Protein AF-A0A290Z0Z8-F1 (afdb_monomer_lite)

Organism: NCBI:txid42197

Secondary structure (DSSP, 8-state):
-----HHHHHHTT-TT-HHHHHHTTS-HHHHHHHHHHHTS---HHHHHHHHHHTT----TT--HHHHHHHHHHHHHHHHHHHHHHTT--GGG--TTT-HHHHHHHHHHTGGG-EE-TTT--EE-----TTPPPPS-SSHHHHHHHHHHHHHS--TTTT-GGGT--GGGTTTTTTS-HHHHHHHHHHHHTTSEEEEEEEEPP--TTS--TT-GGGTS-TT-HHHHHHHHHHHHHHHTT---EEES---GGG--SEEEEETTTTGGGHHHHHHHH---EEEEESS--SSSPEEEEEEEE--

Sequence (299 aa):
MMLSDPTARAALRNDDDVLGLALAQLNANDAAFLILHHCFKVPVAALTKTWVANGVPLIPDYDYLGHVHGMLDHARFSVASYLEEQGITWEDLDWQSSAAVRAIGDRYGVDRLLPCADCGQDKIPIIAPGGRPREYCSNACRQSAYRKRLSTPHSDLNAPERGMLPCFAGMERQIPFRMRMALVALVSSGTVGAERLLLPPVDSSQPHEGGFEKRWSRASPMTWAARAAAAYWFRRGVWDFSVHQSHPSEFKPHHISLTCRYLDQSPGFFERYGGIEWLEIPRPRAAGPVTALRITTRN

Radius of gyration: 30.42 Å; chains: 1; bounding box: 66×50×82 Å

pLDDT: mean 84.95, std 12.48, range [32.84, 98.0]

Structure (mmCIF, N/CA/C/O backbone):
data_AF-A0A290Z0Z8-F1
#
_entry.id   AF-A0A290Z0Z8-F1
#
loop_
_atom_site.group_PDB
_atom_site.id
_atom_site.type_symbol
_atom_site.label_atom_id
_atom_site.label_alt_id
_atom_site.label_comp_id
_atom_site.label_asym_id
_atom_site.label_entity_id
_atom_site.label_seq_id
_atom_site.pdbx_PDB_ins_code
_atom_site.Cartn_x
_atom_site.Cartn_y
_atom_site.Cartn_z
_atom_site.occupancy
_atom_site.B_iso_or_equiv
_atom_site.auth_seq_id
_atom_site.auth_comp_id
_atom_site.auth_asym_id
_atom_site.auth_atom_id
_atom_site.pdbx_PDB_model_num
ATOM 1 N N . MET A 1 1 ? -25.953 27.083 23.873 1.00 33.44 1 MET A N 1
ATOM 2 C CA . MET A 1 1 ? -27.237 26.351 23.894 1.00 33.44 1 MET A CA 1
ATOM 3 C C . MET A 1 1 ? -26.913 24.885 23.620 1.00 33.44 1 MET A C 1
ATOM 5 O O . MET A 1 1 ? -26.663 24.541 22.473 1.00 33.44 1 MET A O 1
ATOM 9 N N . MET A 1 2 ? -26.732 24.065 24.662 1.00 32.84 2 MET A N 1
ATOM 10 C CA . MET A 1 2 ? -26.401 22.643 24.488 1.00 32.84 2 MET A CA 1
ATOM 11 C C . MET A 1 2 ? -27.633 21.919 23.940 1.00 32.84 2 MET A C 1
ATOM 13 O O . MET A 1 2 ? -28.698 21.963 24.552 1.00 32.84 2 MET A O 1
ATOM 17 N N . LEU A 1 3 ? -27.497 21.299 22.768 1.00 37.28 3 LEU A N 1
ATOM 18 C CA . LEU A 1 3 ? -28.500 20.385 22.232 1.00 37.28 3 LEU A CA 1
ATOM 19 C C . LEU A 1 3 ? -28.631 19.220 23.219 1.00 37.28 3 LEU A C 1
ATOM 21 O O . LEU A 1 3 ? -27.685 18.460 23.402 1.00 37.28 3 LEU A O 1
ATOM 25 N N . SER A 1 4 ? -29.780 19.121 23.889 1.00 45.84 4 SER A N 1
ATOM 26 C CA . SER A 1 4 ? -30.094 18.018 24.798 1.00 45.84 4 SER A CA 1
ATOM 27 C C . SER A 1 4 ? -30.024 16.694 24.032 1.00 45.84 4 SER A C 1
ATOM 29 O O . SER A 1 4 ? -30.772 16.519 23.065 1.00 45.84 4 SER A O 1
ATOM 31 N N . ASP A 1 5 ? -29.126 15.798 24.443 1.00 54.06 5 ASP A N 1
ATOM 32 C CA . ASP A 1 5 ? -28.859 14.533 23.757 1.00 54.06 5 ASP A CA 1
ATOM 33 C C . ASP A 1 5 ? -30.122 13.636 23.748 1.00 54.06 5 ASP A C 1
ATOM 35 O O . ASP A 1 5 ? -30.726 13.410 24.803 1.00 54.06 5 ASP A O 1
ATOM 39 N N . PRO A 1 6 ? -30.557 13.118 22.584 1.00 56.50 6 PRO A N 1
ATOM 40 C CA . PRO A 1 6 ? -31.688 12.192 22.489 1.00 56.50 6 PRO A CA 1
ATOM 41 C C . PRO A 1 6 ? -31.510 10.902 23.311 1.00 56.50 6 PRO A C 1
ATOM 43 O O . PRO A 1 6 ? -32.509 10.317 23.722 1.00 56.50 6 PRO A O 1
ATOM 46 N N . THR A 1 7 ? -30.274 10.498 23.613 1.00 54.25 7 THR A N 1
ATOM 47 C CA . THR A 1 7 ? -29.937 9.340 24.460 1.00 54.25 7 THR A CA 1
ATOM 48 C C . THR A 1 7 ? -30.390 9.560 25.906 1.00 54.25 7 THR A C 1
ATOM 50 O O . THR A 1 7 ? -31.051 8.696 26.478 1.00 54.25 7 THR A O 1
ATOM 53 N N . ALA A 1 8 ? -30.148 10.754 26.464 1.00 51.41 8 ALA A N 1
ATOM 54 C CA . ALA A 1 8 ? -30.615 11.119 27.806 1.00 51.41 8 ALA A CA 1
ATOM 55 C C . ALA A 1 8 ? -32.153 11.162 27.886 1.00 51.41 8 ALA A C 1
ATOM 57 O O . ALA A 1 8 ? -32.745 10.806 28.900 1.00 51.41 8 ALA A O 1
ATOM 58 N N . ARG A 1 9 ? -32.832 11.535 26.790 1.00 53.31 9 ARG A N 1
ATOM 59 C CA . ARG A 1 9 ? -34.305 11.502 26.713 1.00 53.31 9 ARG A CA 1
ATOM 60 C C . ARG A 1 9 ? -34.887 10.097 26.563 1.00 53.31 9 ARG A C 1
ATOM 62 O O . ARG A 1 9 ? -36.026 9.895 26.970 1.00 53.31 9 ARG A O 1
ATOM 69 N N . ALA A 1 10 ? -34.164 9.160 25.949 1.00 55.25 10 ALA A N 1
ATOM 70 C CA . ALA A 1 10 ? -34.622 7.780 25.793 1.00 55.25 10 ALA A CA 1
ATOM 71 C C . ALA A 1 10 ? -34.616 7.027 27.133 1.00 55.25 10 ALA A C 1
ATOM 73 O O . ALA A 1 10 ? -35.570 6.310 27.417 1.00 55.25 10 ALA A O 1
ATOM 74 N N . ALA A 1 11 ? -33.599 7.260 27.970 1.00 56.97 11 ALA A N 1
ATOM 75 C CA . ALA A 1 11 ? -33.506 6.704 29.321 1.00 56.97 11 ALA A CA 1
ATOM 76 C C . ALA A 1 11 ? -34.673 7.132 30.225 1.00 56.97 11 ALA A C 1
ATOM 78 O O . ALA A 1 11 ? -35.287 6.304 30.881 1.00 56.97 11 ALA A O 1
ATOM 79 N N . LEU A 1 12 ? -35.051 8.415 30.183 1.00 50.78 12 LEU A N 1
ATOM 80 C CA . LEU A 1 12 ? -36.155 8.970 30.981 1.00 50.78 12 LEU A CA 1
ATOM 81 C C . LEU A 1 12 ? -37.553 8.437 30.607 1.00 50.78 12 LEU A C 1
ATOM 83 O O . LEU A 1 12 ? -38.535 8.847 31.216 1.00 50.78 12 LEU A O 1
ATOM 87 N N . ARG A 1 13 ? -37.682 7.601 29.569 1.00 53.22 13 ARG A N 1
ATOM 88 C CA . ARG A 1 13 ? -38.970 7.048 29.109 1.00 53.22 13 ARG A CA 1
ATOM 89 C C . ARG A 1 13 ? -39.206 5.600 29.528 1.00 53.22 13 ARG A C 1
ATOM 91 O O . ARG A 1 13 ? -40.276 5.080 29.227 1.00 53.22 13 ARG A O 1
ATOM 98 N N . ASN A 1 14 ? -38.222 4.952 30.144 1.00 57.12 14 ASN A N 1
ATOM 99 C CA . ASN A 1 14 ? -38.297 3.552 30.535 1.00 57.12 14 ASN A CA 1
ATOM 100 C C . ASN A 1 14 ? -38.003 3.485 32.036 1.00 57.12 14 ASN A C 1
ATOM 102 O O . ASN A 1 14 ? -36.840 3.547 32.426 1.00 57.12 14 ASN A O 1
ATOM 106 N N . ASP A 1 15 ? -39.052 3.413 32.859 1.00 60.75 15 ASP A N 1
ATOM 107 C CA . ASP A 1 15 ? -38.954 3.550 34.324 1.00 60.75 15 ASP A CA 1
ATOM 108 C C . ASP A 1 15 ? -38.052 2.481 34.987 1.00 60.75 15 ASP A C 1
ATOM 110 O O . ASP A 1 15 ? -37.625 2.667 36.122 1.00 60.75 15 ASP A O 1
ATOM 114 N N . ASP A 1 16 ? -37.675 1.425 34.252 1.00 80.69 16 ASP A N 1
ATOM 115 C CA . ASP A 1 16 ? -36.808 0.334 34.717 1.00 80.69 16 ASP A CA 1
ATOM 116 C C . ASP A 1 16 ? -35.341 0.401 34.208 1.00 80.69 16 ASP A C 1
ATOM 118 O O . ASP A 1 16 ? -34.511 -0.408 34.625 1.00 80.69 16 ASP A O 1
ATOM 122 N N . ASP A 1 17 ? -34.964 1.328 33.309 1.00 86.81 17 ASP A N 1
ATOM 123 C CA . ASP A 1 17 ? -33.586 1.411 32.765 1.00 86.81 17 ASP A CA 1
ATOM 124 C C . ASP A 1 17 ? -32.662 2.220 33.692 1.00 86.81 17 ASP A C 1
ATOM 126 O O . ASP A 1 17 ? -32.214 3.320 33.357 1.00 86.81 17 ASP A O 1
ATOM 130 N N . VAL A 1 18 ? -32.367 1.669 34.875 1.00 89.19 18 VAL A N 1
ATOM 131 C CA . VAL A 1 18 ? -31.540 2.331 35.904 1.00 89.19 18 VAL A CA 1
ATOM 132 C C . VAL A 1 18 ? -30.166 2.735 35.362 1.00 89.19 18 VAL A C 1
ATOM 134 O O . VAL A 1 18 ? -29.664 3.818 35.667 1.00 89.19 18 VAL A O 1
ATOM 137 N N . LEU A 1 19 ? -29.573 1.913 34.492 1.00 88.31 19 LEU A N 1
ATOM 138 C CA . LEU A 1 19 ? -28.322 2.259 33.825 1.00 88.31 19 LEU A CA 1
ATOM 139 C C . LEU A 1 19 ? -28.498 3.443 32.868 1.00 88.31 19 LEU A C 1
ATOM 141 O O . LEU A 1 19 ? -27.669 4.350 32.856 1.00 88.31 19 LEU A O 1
ATOM 145 N N . GLY A 1 20 ? -29.574 3.469 32.084 1.00 90.12 20 GLY A N 1
ATOM 146 C CA . GLY A 1 20 ? -29.917 4.616 31.253 1.00 90.12 20 GLY A CA 1
ATOM 147 C C . GLY A 1 20 ? -30.041 5.902 32.073 1.00 90.12 20 GLY A C 1
ATOM 148 O O . GLY A 1 20 ? -29.506 6.937 31.668 1.00 90.12 20 GLY A O 1
ATOM 149 N N . LEU A 1 21 ? -30.698 5.840 33.235 1.00 90.62 21 LEU A N 1
ATOM 150 C CA . LEU A 1 21 ? -30.838 6.978 34.150 1.00 90.62 21 LEU A CA 1
ATOM 151 C C . LEU A 1 21 ? -29.489 7.429 34.729 1.00 90.62 21 LEU A C 1
ATOM 153 O O . LEU A 1 21 ? -29.232 8.634 34.800 1.00 90.62 21 LEU A O 1
ATOM 157 N N . ALA A 1 22 ? -28.605 6.485 35.064 1.00 91.12 22 ALA A N 1
ATOM 158 C CA . ALA A 1 22 ? -27.245 6.773 35.512 1.00 91.12 22 ALA A CA 1
ATOM 159 C C . ALA A 1 22 ? -26.420 7.460 34.409 1.00 91.12 22 ALA A C 1
ATOM 161 O O . ALA A 1 22 ? -25.766 8.474 34.643 1.00 91.12 22 ALA A O 1
ATOM 162 N N . LEU A 1 23 ? -26.490 6.952 33.174 1.00 91.88 23 LEU A N 1
ATOM 163 C CA . LEU A 1 23 ? -25.807 7.540 32.018 1.00 91.88 23 LEU A CA 1
ATOM 164 C C . LEU A 1 23 ? -26.332 8.938 31.682 1.00 91.88 23 LEU A C 1
ATOM 166 O O . LEU A 1 23 ? -25.564 9.775 31.212 1.00 91.88 23 LEU A O 1
ATOM 170 N N . ALA A 1 24 ? -27.613 9.214 31.939 1.00 90.81 24 ALA A N 1
ATOM 171 C CA . ALA A 1 24 ? -28.202 10.534 31.738 1.00 90.81 24 ALA A CA 1
ATOM 172 C C . ALA A 1 24 ? -27.640 11.608 32.693 1.00 90.81 24 ALA A C 1
ATOM 174 O O . ALA A 1 24 ? -27.813 12.795 32.414 1.00 90.81 24 ALA A O 1
ATOM 175 N N . GLN A 1 25 ? -26.944 11.216 33.772 1.00 91.06 25 GLN A N 1
ATOM 176 C CA . GLN A 1 25 ? -26.217 12.142 34.657 1.00 91.06 25 GLN A CA 1
ATOM 177 C C . GLN A 1 25 ? -24.895 12.628 34.052 1.00 91.06 25 GLN A C 1
ATOM 179 O O . GLN A 1 25 ? -24.334 13.632 34.490 1.00 91.06 25 GLN A O 1
ATOM 184 N N . LEU A 1 26 ? -24.375 11.916 33.053 1.00 92.06 26 LEU A N 1
ATOM 185 C CA . LEU A 1 26 ? -23.124 12.251 32.391 1.00 92.06 26 LEU A CA 1
ATOM 186 C C . LEU A 1 26 ? -23.367 13.181 31.204 1.00 92.06 26 LEU A C 1
ATOM 188 O O . LEU A 1 26 ? -24.439 13.209 30.595 1.00 92.06 26 LEU A O 1
ATOM 192 N N . ASN A 1 27 ? -22.323 13.906 30.799 1.00 93.06 27 ASN A N 1
ATOM 193 C CA . ASN A 1 27 ? -22.356 14.533 29.485 1.00 93.06 27 ASN A CA 1
ATOM 194 C C . ASN A 1 27 ? -22.315 13.457 28.377 1.00 93.06 27 ASN A C 1
ATOM 196 O O . ASN A 1 27 ? -21.852 12.333 28.580 1.00 93.06 27 ASN A O 1
ATOM 200 N N . ALA A 1 28 ? -22.775 13.822 27.178 1.00 89.06 28 ALA A N 1
ATOM 201 C CA . ALA A 1 28 ? -22.919 12.894 26.056 1.00 89.06 28 ALA A CA 1
ATOM 202 C C . ALA A 1 28 ? -21.626 12.145 25.679 1.00 89.06 28 ALA A C 1
ATOM 204 O O . ALA A 1 28 ? -21.675 10.965 25.329 1.00 89.06 28 ALA A O 1
ATOM 205 N N . ASN A 1 29 ? -20.472 12.817 25.734 1.00 90.00 29 ASN A N 1
ATOM 206 C CA . ASN A 1 29 ? -19.194 12.204 25.372 1.00 90.00 29 ASN A CA 1
ATOM 207 C C . ASN A 1 29 ? -18.716 11.237 26.457 1.00 90.00 29 ASN A C 1
ATOM 209 O O . ASN A 1 29 ? -18.242 10.152 26.125 1.00 90.00 29 ASN A O 1
ATOM 213 N N . ASP A 1 30 ? -18.879 11.601 27.728 1.00 93.50 30 ASP A N 1
ATOM 214 C CA . ASP A 1 30 ? -18.509 10.766 28.874 1.00 93.50 30 ASP A CA 1
ATOM 215 C C . ASP A 1 30 ? -19.332 9.475 28.891 1.00 93.50 30 ASP A C 1
ATOM 217 O O . ASP A 1 30 ? -18.763 8.386 28.969 1.00 93.50 30 ASP A O 1
ATOM 221 N N . ALA A 1 31 ? -20.656 9.582 28.714 1.00 93.69 31 ALA A N 1
ATOM 222 C CA . ALA A 1 31 ? -21.542 8.424 28.598 1.00 93.69 31 ALA A CA 1
ATOM 223 C C . ALA A 1 31 ? -21.128 7.519 27.430 1.00 93.69 31 ALA A C 1
ATOM 225 O O . ALA A 1 31 ? -20.975 6.307 27.596 1.00 93.69 31 ALA A O 1
ATOM 226 N N . ALA A 1 32 ? -20.889 8.102 26.250 1.00 92.31 32 ALA A N 1
ATOM 227 C CA . ALA A 1 32 ? -20.466 7.342 25.082 1.00 92.31 32 ALA A CA 1
ATOM 228 C C . ALA A 1 32 ? -19.135 6.617 25.321 1.00 92.31 32 ALA A C 1
ATOM 230 O O . ALA A 1 32 ? -19.011 5.436 25.003 1.00 92.31 32 ALA A O 1
ATOM 231 N N . PHE A 1 33 ? -18.134 7.292 25.888 1.00 93.81 33 PHE A N 1
ATOM 232 C CA . PHE A 1 33 ? -16.811 6.704 26.099 1.00 93.81 33 PHE A CA 1
ATOM 233 C C . PHE A 1 33 ? -16.830 5.626 27.172 1.00 93.81 33 PHE A C 1
ATOM 235 O O . PHE A 1 33 ? -16.225 4.574 26.960 1.00 93.81 33 PHE A O 1
ATOM 242 N N . LEU A 1 34 ? -17.570 5.838 28.262 1.00 95.06 34 LEU A N 1
ATOM 243 C CA . LEU A 1 34 ? -17.763 4.838 29.305 1.00 95.06 34 LEU A CA 1
ATOM 244 C C . LEU A 1 34 ? -18.359 3.551 28.720 1.00 95.06 34 LEU A C 1
ATOM 246 O O . LEU A 1 34 ? -17.804 2.468 28.915 1.00 95.06 34 LEU A O 1
ATOM 250 N N . ILE A 1 35 ? -19.435 3.671 27.935 1.00 93.94 35 ILE A N 1
ATOM 251 C CA . ILE A 1 35 ? -20.119 2.526 27.325 1.00 93.94 35 ILE A CA 1
ATOM 252 C C . ILE A 1 35 ? -19.257 1.829 26.271 1.00 93.94 35 ILE A C 1
ATOM 254 O O . ILE A 1 35 ? -19.112 0.604 26.294 1.00 93.94 35 ILE A O 1
ATOM 258 N N . LEU A 1 36 ? -18.622 2.584 25.372 1.00 90.88 36 LEU A N 1
ATOM 259 C CA . LEU A 1 36 ? -17.705 2.007 24.389 1.00 90.88 36 LEU A CA 1
ATOM 260 C C . LEU A 1 36 ? -16.558 1.250 25.069 1.00 90.88 36 LEU A C 1
ATOM 262 O O . LEU A 1 36 ? -16.202 0.157 24.628 1.00 90.88 36 LEU A O 1
ATOM 266 N N . HIS A 1 37 ? -16.007 1.790 26.157 1.00 93.19 37 HIS A N 1
ATOM 267 C CA . HIS A 1 37 ? -14.907 1.157 26.870 1.00 93.19 37 HIS A CA 1
ATOM 268 C C . HIS A 1 37 ? -15.338 -0.100 27.638 1.00 93.19 37 HIS A C 1
ATOM 270 O O . HIS A 1 37 ? -14.755 -1.171 27.454 1.00 93.19 37 HIS A O 1
ATOM 276 N N . HIS A 1 38 ? -16.354 0.008 28.495 1.00 91.25 38 HIS A N 1
ATOM 277 C CA . HIS A 1 38 ? -16.692 -1.054 29.442 1.00 91.25 38 HIS A CA 1
ATOM 278 C C . HIS A 1 38 ? -17.593 -2.137 28.842 1.00 91.25 38 HIS A C 1
ATOM 280 O O . HIS A 1 38 ? -17.365 -3.321 29.123 1.00 91.25 38 HIS A O 1
ATOM 286 N N . CYS A 1 39 ? -18.545 -1.768 27.980 1.00 89.38 39 CYS A N 1
ATOM 287 C CA . CYS A 1 39 ? -19.487 -2.710 27.369 1.00 89.38 39 CYS A CA 1
ATOM 288 C C . CYS A 1 39 ? -18.915 -3.318 26.092 1.00 89.38 39 CYS A C 1
ATOM 290 O O . CYS A 1 39 ? -18.893 -4.536 25.940 1.00 89.38 39 CYS A O 1
ATOM 292 N N . PHE A 1 40 ? -18.392 -2.474 25.200 1.00 87.88 40 PHE A N 1
ATOM 293 C CA . PHE A 1 40 ? -17.937 -2.894 23.869 1.00 87.88 40 PHE A CA 1
ATOM 294 C C . PHE A 1 40 ? -16.425 -3.137 23.779 1.00 87.88 40 PHE A C 1
ATOM 296 O O . PHE A 1 40 ? -15.898 -3.372 22.694 1.00 87.88 40 PHE A O 1
ATOM 303 N N . LYS A 1 41 ? -15.720 -3.082 24.919 1.00 88.06 41 LYS A N 1
ATOM 304 C CA . LYS A 1 41 ? -14.274 -3.347 25.047 1.00 88.06 41 LYS A CA 1
ATOM 305 C C . LYS A 1 41 ? -13.413 -2.515 24.091 1.00 88.06 41 LYS A C 1
ATOM 307 O O . LYS A 1 41 ? -12.312 -2.924 23.720 1.00 88.06 41 LYS A O 1
ATOM 312 N N . VAL A 1 42 ? -13.885 -1.325 23.712 1.00 85.25 42 VAL A N 1
ATOM 313 C CA . VAL A 1 42 ? -13.146 -0.425 22.829 1.00 85.25 42 VAL A CA 1
ATOM 314 C C . VAL A 1 42 ? -11.921 0.109 23.587 1.00 85.25 42 VAL A C 1
ATOM 316 O O . VAL A 1 42 ? -12.065 0.700 24.664 1.00 85.25 42 VAL A O 1
ATOM 319 N N . PRO A 1 43 ? -10.696 -0.063 23.054 1.00 86.75 43 PRO A N 1
ATOM 320 C CA . PRO A 1 43 ? -9.495 0.424 23.722 1.00 86.75 43 PRO A CA 1
ATOM 321 C C . PRO A 1 43 ? -9.486 1.953 23.840 1.00 86.75 43 PRO A C 1
ATOM 323 O O . PRO A 1 43 ? -9.855 2.648 22.891 1.00 86.75 43 PRO A O 1
ATOM 326 N N . VAL A 1 44 ? -8.952 2.485 24.945 1.00 90.12 44 VAL A N 1
ATOM 327 C CA . VAL A 1 44 ? -8.862 3.939 25.204 1.00 90.12 44 VAL A CA 1
ATOM 328 C C . VAL A 1 44 ? -8.209 4.688 24.037 1.00 90.12 44 VAL A C 1
ATOM 330 O O . VAL A 1 44 ? -8.722 5.703 23.581 1.00 90.12 44 VAL A O 1
ATOM 333 N N . ALA A 1 45 ? -7.156 4.126 23.439 1.00 84.25 45 ALA A N 1
ATOM 334 C CA . ALA A 1 45 ? -6.489 4.723 22.280 1.00 84.25 45 ALA A CA 1
ATOM 335 C C . ALA A 1 45 ? -7.400 4.901 21.042 1.00 84.25 45 ALA A C 1
ATOM 337 O O . ALA A 1 45 ? -7.143 5.768 20.202 1.00 84.25 45 ALA A O 1
ATOM 338 N N . ALA A 1 46 ? -8.439 4.075 20.882 1.00 83.75 46 ALA A N 1
ATOM 339 C CA . ALA A 1 46 ? -9.439 4.242 19.828 1.00 83.75 46 ALA A CA 1
ATOM 340 C C . ALA A 1 46 ? -10.465 5.331 20.189 1.00 83.75 46 ALA A C 1
ATOM 342 O O . ALA A 1 46 ? -10.854 6.109 19.314 1.00 83.75 46 ALA A O 1
ATOM 343 N N . LEU A 1 47 ? -10.830 5.448 21.469 1.00 89.19 47 LEU A N 1
ATOM 344 C CA . LEU A 1 47 ? -11.686 6.527 21.976 1.00 89.19 47 LEU A CA 1
ATOM 345 C C . LEU A 1 47 ? -11.016 7.889 21.796 1.00 89.19 47 LEU A C 1
ATOM 347 O O . LEU A 1 47 ? -11.615 8.786 21.210 1.00 89.19 47 LEU A O 1
ATOM 351 N N . THR A 1 48 ? -9.730 8.008 22.142 1.00 88.94 48 THR A N 1
ATOM 352 C CA . THR A 1 48 ? -8.941 9.232 21.931 1.00 88.94 48 THR A CA 1
ATOM 353 C C . THR A 1 48 ? -8.966 9.694 20.474 1.00 88.94 48 THR A C 1
ATOM 355 O O . THR A 1 48 ? -9.107 10.879 20.186 1.00 88.94 48 THR A O 1
ATOM 358 N N . LYS A 1 49 ? -8.882 8.765 19.516 1.00 83.44 49 LYS A N 1
ATOM 359 C CA . LYS A 1 49 ? -8.965 9.110 18.088 1.00 83.44 49 LYS A CA 1
ATOM 360 C C . LYS A 1 49 ? -10.348 9.556 17.665 1.00 83.44 49 LYS A C 1
ATOM 362 O O . LYS A 1 49 ? -10.453 10.437 16.821 1.00 83.44 49 LYS A O 1
ATOM 367 N N . THR A 1 50 ? -11.378 8.917 18.206 1.00 83.94 50 THR A N 1
ATOM 368 C CA . THR A 1 50 ? -12.770 9.290 17.950 1.00 83.94 50 THR A CA 1
ATOM 369 C C . THR A 1 50 ? -13.027 10.699 18.477 1.00 83.94 50 THR A C 1
ATOM 371 O O . THR A 1 50 ? -13.619 11.513 17.779 1.00 83.94 50 THR A O 1
ATOM 374 N N . TRP A 1 51 ? -12.474 11.023 19.649 1.00 85.25 51 TRP A N 1
ATOM 375 C CA . TRP A 1 51 ? -12.513 12.364 20.222 1.00 85.25 51 TRP A CA 1
ATOM 376 C C . TRP A 1 51 ? -11.858 13.408 19.310 1.00 85.25 51 TRP A C 1
ATOM 378 O O . TRP A 1 51 ? -12.504 14.374 18.916 1.00 85.25 51 TRP A O 1
ATOM 388 N N . VAL A 1 52 ? -10.614 13.162 18.885 1.00 84.75 52 VAL A N 1
ATOM 389 C CA . VAL A 1 52 ? -9.879 14.044 17.961 1.00 84.75 52 VAL A CA 1
ATOM 390 C C . VAL A 1 52 ? -10.598 14.185 16.613 1.00 84.75 52 VAL A C 1
ATOM 392 O O . VAL A 1 52 ? -10.650 15.272 16.043 1.00 84.75 52 VAL A O 1
ATOM 395 N N . ALA A 1 53 ? -11.175 13.099 16.091 1.00 80.94 53 ALA A N 1
ATOM 396 C CA . ALA A 1 53 ? -11.889 13.109 14.815 1.00 80.94 53 ALA A CA 1
ATOM 397 C C . ALA A 1 53 ? -13.180 13.942 14.853 1.00 80.94 53 ALA A C 1
ATOM 399 O O . ALA A 1 53 ? -13.586 14.465 13.818 1.00 80.94 53 ALA A O 1
ATOM 400 N N . ASN A 1 54 ? -13.787 14.119 16.029 1.00 81.31 54 ASN A N 1
ATOM 401 C CA . ASN A 1 54 ? -15.002 14.914 16.225 1.00 81.31 54 ASN A CA 1
ATOM 402 C C . ASN A 1 54 ? -14.734 16.428 16.340 1.00 81.31 54 ASN A C 1
ATOM 404 O O . ASN A 1 54 ? -15.536 17.163 16.911 1.00 81.31 54 ASN A O 1
ATOM 408 N N . GLY A 1 55 ? -13.623 16.910 15.771 1.00 76.69 55 GLY A N 1
ATOM 409 C CA . GLY A 1 55 ? -13.362 18.341 15.598 1.00 76.69 55 GLY A CA 1
ATOM 410 C C . GLY A 1 55 ? -12.738 19.037 16.805 1.00 76.69 55 GLY A C 1
ATOM 411 O O . GLY A 1 55 ? -12.731 20.265 16.848 1.00 76.69 55 GLY A O 1
ATOM 412 N N . VAL A 1 56 ? -12.195 18.287 17.768 1.00 80.19 56 VAL A N 1
ATOM 413 C CA . VAL A 1 56 ? -11.406 18.872 18.860 1.00 80.19 56 VAL A CA 1
ATOM 414 C C . VAL A 1 56 ? -10.092 19.408 18.277 1.00 80.19 56 VAL A C 1
ATOM 416 O O . VAL A 1 56 ? -9.352 18.635 17.660 1.00 80.19 56 VAL A O 1
ATOM 419 N N . PRO A 1 57 ? -9.780 20.710 18.434 1.00 85.38 57 PRO A N 1
ATOM 420 C CA . PRO A 1 57 ? -8.515 21.265 17.972 1.00 85.38 57 PRO A CA 1
ATOM 421 C C . PRO A 1 57 ? -7.333 20.513 18.582 1.00 85.38 57 PRO A C 1
ATOM 423 O O . PRO A 1 57 ? -7.273 20.315 19.794 1.00 85.38 57 PRO A O 1
ATOM 426 N N . LEU A 1 58 ? -6.378 20.113 17.741 1.00 86.75 58 LEU A N 1
ATOM 427 C CA . LEU A 1 58 ? -5.151 19.477 18.205 1.00 86.75 58 LEU A CA 1
ATOM 428 C C . LEU A 1 58 ? -4.230 20.522 18.847 1.00 86.75 58 LEU A C 1
ATOM 430 O O . LEU A 1 58 ? -3.505 21.237 18.161 1.00 86.75 58 LEU A O 1
ATOM 434 N N . ILE A 1 59 ? -4.263 20.585 20.171 1.00 90.88 59 ILE A N 1
ATOM 435 C CA . ILE A 1 59 ? -3.284 21.243 21.033 1.00 90.88 59 ILE A CA 1
ATOM 436 C C . ILE A 1 59 ? -1.991 20.403 21.043 1.00 90.88 59 ILE A C 1
ATOM 438 O O . ILE A 1 59 ? -2.053 19.220 21.409 1.00 90.88 59 ILE A O 1
ATOM 442 N N . PRO A 1 60 ? -0.840 20.970 20.631 1.00 89.50 60 PRO A N 1
ATOM 443 C CA . PRO A 1 60 ? 0.466 20.323 20.750 1.00 89.50 60 PRO A CA 1
ATOM 444 C C . PRO A 1 60 ? 0.791 19.962 22.203 1.00 89.50 60 PRO A C 1
ATOM 446 O O . PRO A 1 60 ? 0.400 20.682 23.116 1.00 89.50 60 PRO A O 1
ATOM 449 N N . ASP A 1 61 ? 1.490 18.845 22.403 1.00 89.69 61 ASP A N 1
ATOM 450 C CA . ASP A 1 61 ? 1.960 18.354 23.713 1.00 89.69 61 ASP A CA 1
ATOM 451 C C . ASP A 1 61 ? 0.868 18.092 24.767 1.00 89.69 61 ASP A C 1
ATOM 453 O O . ASP A 1 61 ? 1.164 17.787 25.921 1.00 89.69 61 ASP A O 1
ATOM 457 N N . TYR A 1 62 ? -0.405 18.147 24.372 1.00 89.88 62 TYR A N 1
ATOM 458 C CA . TYR A 1 62 ? -1.514 17.789 25.242 1.00 89.88 62 TYR A CA 1
ATOM 459 C C . TYR A 1 62 ? -1.604 16.269 25.412 1.00 89.88 62 TYR A C 1
ATOM 461 O O . TYR A 1 62 ? -1.626 15.517 24.432 1.00 89.88 62 TYR A O 1
ATOM 469 N N . ASP A 1 63 ? -1.700 15.805 26.659 1.00 90.31 63 ASP A N 1
ATOM 470 C CA . ASP A 1 63 ? -1.885 14.389 26.970 1.00 90.31 63 ASP A CA 1
ATOM 471 C C . ASP A 1 63 ? -3.351 13.967 26.787 1.00 90.31 63 ASP A C 1
ATOM 473 O O . ASP A 1 63 ? -4.126 13.817 27.733 1.00 90.31 63 ASP A O 1
ATOM 477 N N . TYR A 1 64 ? -3.745 13.761 25.530 1.00 90.19 64 TYR A N 1
ATOM 478 C CA . TYR A 1 64 ? -5.088 13.285 25.193 1.00 90.19 64 TYR A CA 1
ATOM 479 C C . TYR A 1 64 ? -5.406 11.917 25.798 1.00 90.19 64 TYR A C 1
ATOM 481 O O . TYR A 1 64 ? -6.574 11.608 26.027 1.00 90.19 64 TYR A O 1
ATOM 489 N N . LEU A 1 65 ? -4.395 11.068 26.001 1.00 88.81 65 LEU A N 1
ATOM 490 C CA . LEU A 1 65 ? -4.612 9.739 26.557 1.00 88.81 65 LEU A CA 1
ATOM 491 C C . LEU A 1 65 ? -4.955 9.857 28.043 1.00 88.81 65 LEU A C 1
ATOM 493 O O . LEU A 1 65 ? -5.987 9.334 28.460 1.00 88.81 65 LEU A O 1
ATOM 497 N N . GLY A 1 66 ? -4.145 10.599 28.803 1.00 90.25 66 GLY A N 1
ATOM 498 C CA . GLY A 1 66 ? -4.413 10.918 30.204 1.00 90.25 66 GLY A CA 1
ATOM 499 C C . GLY A 1 66 ? -5.750 11.632 30.393 1.00 90.25 66 GLY A C 1
ATOM 500 O O . GLY A 1 66 ? -6.500 11.290 31.303 1.00 90.25 66 GLY A O 1
ATOM 501 N N . HIS A 1 67 ? -6.115 12.542 29.483 1.00 92.38 67 HIS A N 1
ATOM 502 C CA . HIS A 1 67 ? -7.423 13.194 29.524 1.00 92.38 67 HIS A CA 1
ATOM 503 C C . HIS A 1 67 ? -8.586 12.204 29.387 1.00 92.38 67 HIS A C 1
ATOM 505 O O . HIS A 1 67 ? -9.497 12.217 30.209 1.00 92.38 67 HIS A O 1
ATOM 511 N N . VAL A 1 68 ? -8.554 11.319 28.382 1.00 92.69 68 VAL A N 1
ATOM 512 C CA . VAL A 1 68 ? -9.621 10.321 28.194 1.00 92.69 68 VAL A CA 1
ATOM 513 C C . VAL A 1 68 ? -9.673 9.340 29.370 1.00 92.69 68 VAL A C 1
ATOM 515 O O . VAL A 1 68 ? -10.764 8.938 29.760 1.00 92.69 68 VAL A O 1
ATOM 518 N N . HIS A 1 69 ? -8.534 8.990 29.978 1.00 93.12 69 HIS A N 1
ATOM 519 C CA . HIS A 1 69 ? -8.528 8.227 31.231 1.00 93.12 69 HIS A CA 1
ATOM 520 C C . HIS A 1 69 ? -9.242 8.975 32.360 1.00 93.12 69 HIS A C 1
ATOM 522 O O . HIS A 1 69 ? -10.145 8.413 32.969 1.00 93.12 69 HIS A O 1
ATOM 528 N N . GLY A 1 70 ? -8.919 10.253 32.574 1.00 92.44 70 GLY A N 1
ATOM 529 C CA . GLY A 1 70 ? -9.597 11.078 33.575 1.00 92.44 70 GLY A CA 1
ATOM 530 C C . GLY A 1 70 ? -11.106 11.200 33.333 1.00 92.44 70 GLY A C 1
ATOM 531 O O . GLY A 1 70 ? -11.882 11.114 34.281 1.00 92.44 70 GLY A O 1
ATOM 532 N N . MET A 1 71 ? -11.535 11.330 32.070 1.00 93.81 71 MET A N 1
ATOM 533 C CA . MET A 1 71 ? -12.958 11.305 31.703 1.00 93.81 71 MET A CA 1
ATOM 534 C C . MET A 1 71 ? -13.617 9.972 32.075 1.00 93.81 71 MET A C 1
ATOM 536 O O . MET A 1 71 ? -14.698 9.967 32.655 1.00 93.81 71 MET A O 1
ATOM 540 N N . LEU A 1 72 ? -12.978 8.842 31.749 1.00 95.19 72 LEU A N 1
ATOM 541 C CA . LEU A 1 72 ? -13.503 7.509 32.056 1.00 95.19 72 LEU A CA 1
ATOM 542 C C . LEU A 1 72 ? -13.600 7.270 33.565 1.00 95.19 72 LEU A C 1
ATOM 544 O O . LEU A 1 72 ? -14.616 6.756 34.026 1.00 95.19 72 LEU A O 1
ATOM 548 N N . ASP A 1 73 ? -12.584 7.668 34.329 1.00 94.50 73 ASP A N 1
ATOM 549 C CA . ASP A 1 73 ? -12.570 7.519 35.785 1.00 94.50 73 ASP A CA 1
ATOM 550 C C . ASP A 1 73 ? -13.661 8.372 36.442 1.00 94.50 73 ASP A C 1
ATOM 552 O O . ASP A 1 73 ? -14.400 7.877 37.295 1.00 94.50 73 ASP A O 1
ATOM 556 N N . HIS A 1 74 ? -13.821 9.623 35.998 1.00 94.62 74 HIS A N 1
ATOM 557 C CA . HIS A 1 74 ? -14.893 10.499 36.467 1.00 94.62 74 HIS A CA 1
ATOM 558 C C . HIS A 1 74 ? -16.277 9.926 36.139 1.00 94.62 74 HIS A C 1
ATOM 560 O O . HIS A 1 74 ? -17.106 9.771 37.033 1.00 94.62 74 HIS A O 1
ATOM 566 N N . ALA A 1 75 ? -16.503 9.542 34.879 1.00 94.31 75 ALA A N 1
ATOM 567 C CA . ALA A 1 75 ? -17.762 8.960 34.427 1.00 94.31 75 ALA A CA 1
ATOM 568 C C . ALA A 1 75 ? -18.114 7.682 35.201 1.00 94.31 75 ALA A C 1
ATOM 570 O O . ALA A 1 75 ? -19.257 7.496 35.622 1.00 94.31 75 ALA A O 1
ATOM 571 N N . ARG A 1 76 ? -17.121 6.815 35.429 1.00 94.44 76 ARG A N 1
ATOM 572 C CA . ARG A 1 76 ? -17.283 5.584 36.201 1.00 94.44 76 ARG A CA 1
ATOM 573 C C . ARG A 1 76 ? -17.640 5.882 37.652 1.00 94.44 76 ARG A C 1
ATOM 575 O O . ARG A 1 76 ? -18.540 5.235 38.175 1.00 94.44 76 ARG A O 1
ATOM 582 N N . PHE A 1 77 ? -16.962 6.838 38.286 1.00 94.69 77 PHE A N 1
ATOM 583 C CA . PHE A 1 77 ? -17.254 7.242 39.661 1.00 94.69 77 PHE A CA 1
ATOM 584 C C . PHE A 1 77 ? -18.680 7.790 39.795 1.00 94.69 77 PHE A C 1
ATOM 586 O O . PHE A 1 77 ? -19.423 7.350 40.667 1.00 94.69 77 PHE A O 1
ATOM 593 N N . SER A 1 78 ? -19.092 8.686 38.895 1.00 93.88 78 SER A N 1
ATOM 594 C CA . SER A 1 78 ? -20.442 9.259 38.896 1.00 93.88 78 SER A CA 1
ATOM 595 C C . SER A 1 78 ? -21.530 8.203 38.704 1.00 93.88 78 SER A C 1
ATOM 597 O O . SER A 1 78 ? -22.515 8.204 39.437 1.00 93.88 78 SER A O 1
ATOM 599 N N . VAL A 1 79 ? -21.346 7.270 37.762 1.00 92.75 79 VAL A N 1
ATOM 600 C CA . VAL A 1 79 ? -22.297 6.167 37.562 1.00 92.75 79 VAL A CA 1
ATOM 601 C C . VAL A 1 79 ? -22.312 5.236 38.772 1.00 92.75 79 VAL A C 1
ATOM 603 O O . VAL A 1 79 ? -23.389 4.886 39.235 1.00 92.75 79 VAL A O 1
ATOM 606 N N . ALA A 1 80 ? -21.154 4.869 39.325 1.00 92.88 80 ALA A N 1
ATOM 607 C CA . ALA A 1 80 ? -21.086 4.002 40.501 1.00 92.88 80 ALA A CA 1
ATOM 608 C C . ALA A 1 80 ? -21.795 4.614 41.721 1.00 92.88 80 ALA A C 1
ATOM 610 O O . ALA A 1 80 ? -22.579 3.923 42.360 1.00 92.88 80 ALA A O 1
ATOM 611 N N . SER A 1 81 ? -21.58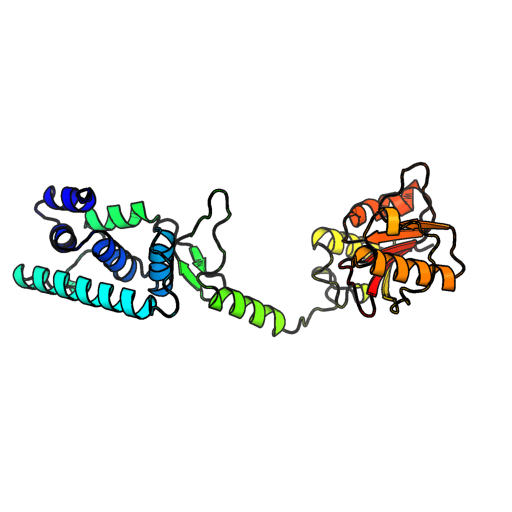2 5.908 41.987 1.00 94.19 81 SER A N 1
ATOM 612 C CA . SER A 1 81 ? -22.264 6.632 43.069 1.00 94.19 81 SER A CA 1
ATOM 613 C C . SER A 1 81 ? -23.783 6.612 42.890 1.00 94.19 81 SER A C 1
ATOM 615 O O . SER A 1 81 ? -24.510 6.361 43.844 1.00 94.19 81 SER A O 1
ATOM 617 N N . TYR A 1 82 ? -24.269 6.831 41.664 1.00 93.88 82 TYR A N 1
ATOM 618 C CA . TYR A 1 82 ? -25.702 6.780 41.376 1.00 93.88 82 TYR A CA 1
ATOM 619 C C . TYR A 1 82 ? -26.282 5.377 41.594 1.00 93.88 82 TYR A C 1
ATOM 621 O O . TYR A 1 82 ? -27.350 5.233 42.180 1.00 93.88 82 TYR A O 1
ATOM 629 N N . LEU A 1 83 ? -25.587 4.331 41.141 1.00 90.75 83 LEU A N 1
ATOM 630 C CA . LEU A 1 83 ? -26.038 2.949 41.324 1.00 90.75 83 LEU A CA 1
ATOM 631 C C . LEU A 1 83 ? -26.092 2.563 42.805 1.00 90.75 83 LEU A C 1
ATOM 633 O O . LEU A 1 83 ? -27.066 1.947 43.232 1.00 90.75 83 LEU A O 1
ATOM 637 N N . GLU A 1 84 ? -25.101 2.985 43.593 1.00 92.25 84 GLU A N 1
ATOM 638 C CA . GLU A 1 84 ? -25.063 2.751 45.038 1.00 92.25 84 GLU A CA 1
ATOM 639 C C . GLU A 1 84 ? -26.262 3.396 45.751 1.00 92.25 84 GLU A C 1
ATOM 641 O O . GLU A 1 84 ? -26.895 2.751 46.587 1.00 92.25 84 GLU A O 1
ATOM 646 N N . GLU A 1 85 ? -26.656 4.614 45.364 1.00 94.00 85 GLU A N 1
ATOM 647 C CA . GLU A 1 85 ? -27.871 5.272 45.873 1.00 94.00 85 GLU A CA 1
ATOM 648 C C . GLU A 1 85 ? -29.158 4.500 45.536 1.00 94.00 85 GLU A C 1
ATOM 650 O O . GLU A 1 85 ? -30.135 4.574 46.282 1.00 94.00 85 GLU A O 1
ATOM 655 N N . GLN A 1 86 ? -29.160 3.739 44.437 1.00 92.81 86 GLN A N 1
ATOM 656 C CA . GLN A 1 86 ? -30.260 2.847 44.055 1.00 92.81 86 GLN A CA 1
ATOM 657 C C . GLN A 1 86 ? -30.144 1.443 44.680 1.00 92.81 86 GLN A C 1
ATOM 659 O O . GLN A 1 86 ? -31.003 0.596 44.439 1.00 92.81 86 GLN A O 1
ATOM 664 N N . GLY A 1 87 ? -29.102 1.171 45.476 1.00 93.44 87 GLY A N 1
ATOM 665 C CA . GLY A 1 87 ? -28.841 -0.151 46.051 1.00 93.44 87 GLY A CA 1
ATOM 666 C C . GLY A 1 87 ? -28.408 -1.202 45.022 1.00 93.44 87 GLY A C 1
ATOM 667 O O . GLY A 1 87 ? -28.613 -2.392 45.248 1.00 93.44 87 GLY A O 1
ATOM 668 N N . ILE A 1 88 ? -27.837 -0.770 43.894 1.00 91.00 88 ILE A N 1
ATOM 669 C CA . ILE A 1 88 ? -27.383 -1.615 42.785 1.00 91.00 88 ILE A CA 1
ATOM 670 C C . ILE A 1 88 ? -25.859 -1.534 42.690 1.00 91.00 88 ILE A C 1
ATOM 672 O O . ILE A 1 88 ? -25.272 -0.461 42.821 1.00 91.00 88 ILE A O 1
ATOM 676 N N . THR A 1 89 ? -25.190 -2.654 42.427 1.00 88.88 89 THR A N 1
ATOM 677 C CA . THR A 1 89 ? -23.746 -2.664 42.171 1.00 88.88 89 THR A CA 1
ATOM 678 C C . THR A 1 89 ? -23.439 -2.710 40.676 1.00 88.88 89 THR A C 1
ATOM 680 O O . THR A 1 89 ? -24.270 -3.049 39.837 1.00 88.88 89 THR A O 1
ATOM 683 N N . TRP A 1 90 ? -22.196 -2.392 40.313 1.00 84.75 90 TRP A N 1
ATOM 684 C CA . TRP A 1 90 ? -21.737 -2.455 38.922 1.00 84.75 90 TRP A CA 1
ATOM 685 C C . TRP A 1 90 ? -21.848 -3.861 38.303 1.00 84.75 90 TRP A C 1
ATOM 687 O O . TRP A 1 90 ? -21.980 -3.991 37.086 1.00 84.75 90 TRP A O 1
ATOM 697 N N . GLU A 1 91 ? -21.759 -4.907 39.128 1.00 84.50 91 GLU A N 1
ATOM 698 C CA . GLU A 1 91 ? -21.831 -6.310 38.700 1.00 84.50 91 GLU A CA 1
ATOM 699 C C . GLU A 1 91 ? -23.270 -6.763 38.425 1.00 84.50 91 GLU A C 1
ATOM 701 O O . GLU A 1 91 ? -23.474 -7.665 37.615 1.00 84.50 91 GLU A O 1
ATOM 706 N N . ASP A 1 92 ? -24.257 -6.088 39.020 1.00 81.94 92 ASP A N 1
ATOM 707 C CA . ASP A 1 92 ? -25.685 -6.366 38.824 1.00 81.94 92 ASP A CA 1
ATOM 708 C C . ASP A 1 92 ? -26.218 -5.816 37.492 1.00 81.94 92 ASP A C 1
ATOM 710 O O . ASP A 1 92 ? -27.340 -6.116 37.080 1.00 81.94 92 ASP A O 1
ATOM 714 N N . LEU A 1 93 ? -25.426 -4.989 36.805 1.00 81.94 93 LEU A N 1
ATOM 715 C CA . LEU A 1 93 ? -25.839 -4.349 35.568 1.00 81.94 93 LEU A CA 1
ATOM 716 C C . LEU A 1 93 ? -25.882 -5.331 34.399 1.00 81.94 93 LEU A C 1
ATOM 718 O O . LEU A 1 93 ? -24.850 -5.756 33.870 1.00 81.94 93 LEU A O 1
ATOM 722 N N . ASP A 1 94 ? -27.087 -5.570 33.889 1.00 82.50 94 ASP A N 1
ATOM 723 C CA . ASP A 1 94 ? -27.269 -6.120 32.552 1.00 82.50 94 ASP A CA 1
ATOM 724 C C . ASP A 1 94 ? -27.167 -5.009 31.497 1.00 82.50 94 ASP A C 1
ATOM 726 O O . ASP A 1 94 ? -28.148 -4.405 31.059 1.00 82.50 94 ASP A O 1
ATOM 730 N N . TRP A 1 95 ? -25.939 -4.762 31.047 1.00 82.25 95 TRP A N 1
ATOM 731 C CA . TRP A 1 95 ? -25.635 -3.791 29.995 1.00 82.25 95 TRP A CA 1
ATOM 732 C C . TRP A 1 95 ? -26.394 -4.054 28.687 1.00 82.25 95 TRP A C 1
ATOM 734 O O . TRP A 1 95 ? -26.591 -3.124 27.907 1.00 82.25 95 TRP A O 1
ATOM 744 N N . GLN A 1 96 ? -26.801 -5.301 28.412 1.00 77.69 96 GLN A N 1
ATOM 745 C CA . GLN A 1 96 ? -27.465 -5.661 27.158 1.00 77.69 96 GLN A CA 1
ATOM 746 C C . GLN A 1 96 ? -28.947 -5.292 27.157 1.00 77.69 96 GLN A C 1
ATOM 748 O O . GLN A 1 96 ? -29.494 -5.021 26.083 1.00 77.69 96 GLN A O 1
ATOM 753 N N . SER A 1 97 ? -29.594 -5.254 28.326 1.00 81.50 97 SER A N 1
ATOM 754 C CA . SER A 1 97 ? -31.010 -4.889 28.452 1.00 81.50 97 SER A CA 1
ATOM 755 C C . SER A 1 97 ? -31.247 -3.377 28.354 1.00 81.50 97 SER A C 1
ATOM 757 O O . SER A 1 97 ? -32.291 -2.972 27.827 1.00 81.50 97 SER A O 1
ATOM 759 N N . SER A 1 98 ? -30.256 -2.554 28.715 1.00 88.56 98 SER A N 1
ATOM 760 C CA . SER A 1 98 ? -30.346 -1.088 28.660 1.00 88.56 98 SER A CA 1
ATOM 761 C C . SER A 1 98 ? -30.520 -0.551 27.233 1.00 88.56 98 SER A C 1
ATOM 763 O O . SER A 1 98 ? -29.733 -0.824 26.318 1.00 88.56 98 SER A O 1
ATOM 765 N N . ALA A 1 99 ? -31.555 0.268 27.031 1.00 88.12 99 ALA A N 1
ATOM 766 C CA . ALA A 1 99 ? -31.836 0.884 25.737 1.00 88.12 99 ALA A CA 1
ATOM 767 C C . ALA A 1 99 ? -30.810 1.975 25.400 1.00 88.12 99 ALA A C 1
ATOM 769 O O . ALA A 1 99 ? -30.432 2.124 24.235 1.00 88.12 99 ALA A O 1
ATOM 770 N N . ALA A 1 100 ? -30.322 2.694 26.415 1.00 88.25 100 ALA A N 1
ATOM 771 C CA . ALA A 1 100 ? -29.286 3.710 26.254 1.00 88.25 100 ALA A CA 1
ATOM 772 C C . ALA A 1 100 ? -27.964 3.108 25.749 1.00 88.25 100 ALA A C 1
ATOM 774 O O . ALA A 1 100 ? -27.348 3.651 24.828 1.00 88.25 100 ALA A O 1
ATOM 775 N N . VAL A 1 101 ? -27.561 1.950 26.287 1.00 89.50 101 VAL A N 1
ATOM 776 C CA . VAL A 1 101 ? -26.351 1.235 25.847 1.00 89.50 101 VAL A CA 1
ATOM 777 C C . VAL A 1 101 ? -26.453 0.825 24.381 1.00 89.50 101 VAL A C 1
ATOM 779 O O . VAL A 1 101 ? -25.524 1.082 23.611 1.00 89.50 101 VAL A O 1
ATOM 782 N N . ARG A 1 102 ? -27.590 0.244 23.969 1.00 88.19 102 ARG A N 1
ATOM 783 C CA . ARG A 1 102 ? -27.831 -0.132 22.565 1.00 88.19 102 ARG A CA 1
ATOM 784 C C . ARG A 1 102 ? -27.798 1.080 21.639 1.00 88.19 102 ARG A C 1
ATOM 786 O O . ARG A 1 102 ? -27.100 1.044 20.634 1.00 88.19 102 ARG A O 1
ATOM 793 N N . ALA A 1 103 ? -28.455 2.177 22.015 1.00 89.00 103 ALA A N 1
ATOM 794 C CA . ALA A 1 103 ? -28.461 3.405 21.221 1.00 89.00 103 ALA A CA 1
ATOM 795 C C . ALA A 1 103 ? -27.049 3.990 21.020 1.00 89.00 103 ALA A C 1
ATOM 797 O O . ALA A 1 103 ? -26.712 4.438 19.922 1.00 89.00 103 ALA A O 1
ATOM 798 N N . ILE A 1 104 ? -26.199 3.957 22.056 1.00 89.31 104 ILE A N 1
ATOM 799 C CA . ILE A 1 104 ? -24.784 4.334 21.932 1.00 89.31 104 ILE A CA 1
ATOM 800 C C . ILE A 1 104 ? -24.062 3.353 21.003 1.00 89.31 104 ILE A C 1
ATOM 802 O O . ILE A 1 104 ? -23.362 3.785 20.090 1.00 89.31 104 ILE A O 1
ATOM 806 N N . GLY A 1 105 ? -24.252 2.046 21.186 1.00 87.00 105 GLY A N 1
ATOM 807 C CA . GLY A 1 105 ? -23.672 1.028 20.314 1.00 87.00 105 GLY A CA 1
ATOM 808 C C . GLY A 1 105 ? -23.990 1.262 18.833 1.00 87.00 105 GLY A C 1
ATOM 809 O O . GLY A 1 105 ? -23.074 1.345 18.010 1.00 87.00 105 GLY A O 1
ATOM 810 N N . ASP A 1 106 ? -25.268 1.460 18.512 1.00 86.44 106 ASP A N 1
ATOM 811 C CA . ASP A 1 106 ? -25.761 1.710 17.156 1.00 86.44 106 ASP A CA 1
ATOM 812 C C . ASP A 1 106 ? -25.162 2.991 16.563 1.00 86.44 106 ASP A C 1
ATOM 814 O O . ASP A 1 106 ? -24.689 3.001 15.424 1.00 86.44 106 ASP A O 1
ATOM 818 N N . ARG A 1 107 ? -25.105 4.073 17.354 1.00 86.69 107 ARG A N 1
ATOM 819 C CA . ARG A 1 107 ? -24.526 5.360 16.935 1.00 86.69 107 ARG A CA 1
ATOM 820 C C . ARG A 1 107 ? -23.062 5.235 16.510 1.00 86.69 107 ARG A C 1
ATOM 822 O O . ARG A 1 107 ? -22.631 5.948 15.604 1.00 86.69 107 ARG A O 1
ATOM 829 N N . TYR A 1 108 ? -22.300 4.359 17.161 1.00 85.44 108 TYR A N 1
ATOM 830 C CA . TYR A 1 108 ? -20.881 4.138 16.872 1.00 85.44 108 TYR A CA 1
ATOM 831 C C . TYR A 1 108 ? -20.618 2.899 16.001 1.00 85.44 108 TYR A C 1
ATOM 833 O O . TYR A 1 108 ? -19.459 2.625 15.681 1.00 85.44 108 TYR A O 1
ATOM 841 N N . GLY A 1 109 ? -21.664 2.179 15.579 1.00 85.44 109 GLY A N 1
ATOM 842 C CA . GLY A 1 109 ? -21.560 0.995 14.724 1.00 85.44 109 GLY A CA 1
ATOM 843 C C . GLY A 1 109 ? -20.754 -0.137 15.361 1.00 85.44 109 GLY A C 1
ATOM 844 O O . GLY A 1 109 ? -19.879 -0.715 14.712 1.00 85.44 109 GLY A O 1
ATOM 845 N N . VAL A 1 110 ? -20.982 -0.414 16.648 1.00 82.81 110 VAL A N 1
ATOM 846 C CA . VAL A 1 110 ? -20.267 -1.473 17.389 1.00 82.81 110 VAL A CA 1
ATOM 847 C C . VAL A 1 110 ? -20.619 -2.888 16.908 1.00 82.81 110 VAL A C 1
ATOM 849 O O . VAL A 1 110 ? -19.839 -3.817 17.084 1.00 82.81 110 VAL A O 1
ATOM 852 N N . ASP A 1 111 ? -21.747 -3.056 16.222 1.00 79.88 111 ASP A N 1
ATOM 853 C CA . ASP A 1 111 ? -22.098 -4.271 15.474 1.00 79.88 111 ASP A CA 1
ATOM 854 C C . ASP A 1 111 ? -21.116 -4.557 14.320 1.00 79.88 111 ASP A C 1
ATOM 856 O O . ASP A 1 111 ? -21.045 -5.671 13.805 1.00 79.88 111 ASP A O 1
ATOM 860 N N . ARG A 1 112 ? -20.326 -3.551 13.921 1.00 82.44 112 ARG A N 1
ATOM 861 C CA . ARG A 1 112 ? -19.353 -3.602 12.820 1.00 82.44 112 ARG A CA 1
ATOM 862 C C . ARG A 1 112 ? -17.914 -3.482 13.303 1.00 82.44 112 ARG A C 1
ATOM 864 O O . ARG A 1 112 ? -17.047 -3.071 12.523 1.00 82.44 112 ARG A O 1
ATOM 871 N N . LEU A 1 113 ? -17.638 -3.795 14.570 1.00 81.19 113 LEU A N 1
ATOM 872 C CA . LEU A 1 113 ? -16.261 -3.866 15.053 1.00 81.19 113 LEU A CA 1
ATOM 873 C C . LEU A 1 113 ? -15.451 -4.821 14.165 1.00 81.19 113 LEU A C 1
ATOM 875 O O . LEU A 1 113 ? -15.909 -5.890 13.768 1.00 81.19 113 LEU A O 1
ATOM 879 N N . LEU A 1 114 ? -14.241 -4.394 13.807 1.00 83.81 114 LEU A N 1
ATOM 880 C CA . LEU A 1 114 ? -13.330 -5.181 12.981 1.00 83.81 114 LEU A CA 1
ATOM 881 C C . LEU A 1 114 ? -12.090 -5.537 13.797 1.00 83.81 114 LEU A C 1
ATOM 883 O O . LEU A 1 114 ? -11.536 -4.642 14.442 1.00 83.81 114 LEU A O 1
ATOM 887 N N . PRO A 1 115 ? -11.561 -6.765 13.705 1.00 87.81 115 PRO A N 1
ATOM 888 C CA . PRO A 1 115 ? -10.322 -7.102 14.385 1.00 87.81 115 PRO A CA 1
ATOM 889 C C . PRO A 1 115 ? -9.146 -6.328 13.774 1.00 87.81 115 PRO A C 1
ATOM 891 O O . PRO A 1 115 ? -9.047 -6.098 12.562 1.00 87.81 115 PRO A O 1
ATOM 894 N N . CYS A 1 116 ? -8.215 -5.892 14.617 1.00 88.19 116 CYS A N 1
ATOM 895 C CA . CYS A 1 116 ? -6.963 -5.297 14.170 1.00 88.19 116 CYS A CA 1
ATOM 896 C C . CYS A 1 116 ? -6.077 -6.352 13.496 1.00 88.19 116 CYS A C 1
ATOM 898 O O . CYS A 1 116 ? -5.695 -7.333 14.127 1.00 88.19 116 CYS A O 1
ATOM 900 N N . ALA A 1 117 ? -5.623 -6.087 12.268 1.00 89.81 117 ALA A N 1
ATOM 901 C CA . ALA A 1 117 ? -4.757 -7.001 11.515 1.00 89.81 117 ALA A CA 1
ATOM 902 C C . ALA A 1 117 ? -3.349 -7.237 12.122 1.00 89.81 117 ALA A C 1
ATOM 904 O O . ALA A 1 117 ? -2.557 -7.971 11.539 1.00 89.81 117 ALA A O 1
ATOM 905 N N . ASP A 1 118 ? -3.002 -6.593 13.244 1.00 93.12 118 ASP A N 1
ATOM 906 C CA . ASP A 1 118 ? -1.731 -6.817 13.956 1.00 93.12 118 ASP A CA 1
ATOM 907 C C . ASP A 1 118 ? -1.913 -7.421 15.356 1.00 93.12 118 ASP A C 1
ATOM 909 O O . ASP A 1 118 ? -1.234 -8.390 15.683 1.00 93.12 118 ASP A O 1
ATOM 913 N N . CYS A 1 119 ? -2.787 -6.841 16.189 1.00 91.44 119 CYS A N 1
ATOM 914 C CA . CYS A 1 119 ? -2.976 -7.269 17.582 1.00 91.44 119 CYS A CA 1
ATOM 915 C C . CYS A 1 119 ? -4.252 -8.088 17.826 1.00 91.44 119 CYS A C 1
ATOM 917 O O . CYS A 1 119 ? -4.459 -8.536 18.946 1.00 91.44 119 CYS A O 1
ATOM 919 N N . GLY A 1 120 ? -5.127 -8.242 16.828 1.00 88.81 120 GLY A N 1
ATOM 920 C CA . GLY A 1 120 ? -6.393 -8.972 16.950 1.00 88.81 120 GLY A CA 1
ATOM 921 C C . GLY A 1 120 ? -7.503 -8.245 17.713 1.00 88.81 120 GLY A C 1
ATOM 922 O O . GLY A 1 120 ? -8.653 -8.632 17.578 1.00 88.81 120 GLY A O 1
ATOM 923 N N . GLN A 1 121 ? -7.198 -7.175 18.455 1.00 85.69 121 GLN A N 1
ATOM 924 C CA . GLN A 1 121 ? -8.207 -6.429 19.215 1.00 85.69 121 GLN A CA 1
ATOM 925 C C . GLN A 1 121 ? -9.258 -5.782 18.311 1.00 85.69 121 GLN A C 1
ATOM 927 O O . GLN A 1 121 ? -8.917 -5.213 17.265 1.00 85.69 121 GLN A O 1
ATOM 932 N N . ASP A 1 122 ? -10.503 -5.806 18.776 1.00 81.44 122 ASP A N 1
ATOM 933 C CA . ASP A 1 122 ? -11.624 -5.143 18.127 1.00 81.44 122 ASP A CA 1
ATOM 934 C C . ASP A 1 122 ? -11.456 -3.624 18.121 1.00 81.44 122 ASP A C 1
ATOM 936 O O . ASP A 1 122 ? -10.905 -2.999 19.033 1.00 81.44 122 ASP A O 1
ATOM 940 N N . LYS A 1 123 ? -11.912 -3.011 17.033 1.00 82.62 123 LYS A N 1
ATOM 941 C CA . LYS A 1 123 ? -11.866 -1.563 16.842 1.00 82.62 123 LYS A CA 1
ATOM 942 C C . LYS A 1 123 ? -13.067 -1.083 16.050 1.00 82.62 123 LYS A C 1
ATOM 944 O O . LYS A 1 123 ? -13.559 -1.755 15.143 1.00 82.62 123 LYS A O 1
ATOM 949 N N . ILE A 1 124 ? -13.444 0.155 16.336 1.00 80.31 124 ILE A N 1
ATOM 950 C CA . ILE A 1 124 ? -14.447 0.880 15.567 1.00 80.31 124 ILE A CA 1
ATOM 951 C C . ILE A 1 124 ? -13.891 1.111 14.152 1.00 80.31 124 ILE A C 1
ATOM 953 O O . ILE A 1 124 ? -12.762 1.609 14.007 1.00 80.31 124 ILE A O 1
ATOM 957 N N . PRO A 1 125 ? -14.628 0.740 13.091 1.00 76.12 125 PRO A N 1
ATOM 958 C CA . PRO A 1 125 ? -14.216 0.999 11.722 1.00 76.12 125 PRO A CA 1
ATOM 959 C C . PRO A 1 125 ? -14.240 2.509 11.461 1.00 76.12 125 PRO A C 1
ATOM 961 O O . PRO A 1 125 ? -15.259 3.085 11.100 1.00 76.12 125 PRO A O 1
ATOM 964 N N . ILE A 1 126 ? -13.092 3.172 11.620 1.00 71.44 126 ILE A N 1
ATOM 965 C CA . ILE A 1 126 ? -12.935 4.569 11.200 1.00 71.44 126 ILE A CA 1
ATOM 966 C C . ILE A 1 126 ? -12.936 4.588 9.667 1.00 71.44 126 ILE A C 1
ATOM 968 O O . ILE A 1 126 ? -11.918 4.291 9.027 1.00 71.44 126 ILE A O 1
ATOM 972 N N . ILE A 1 127 ? -14.094 4.904 9.093 1.00 67.00 127 ILE A N 1
ATOM 973 C CA . ILE A 1 127 ? -14.307 5.066 7.657 1.00 67.00 127 ILE A CA 1
ATOM 974 C C . ILE A 1 127 ? -14.038 6.534 7.320 1.00 67.00 127 ILE A C 1
ATOM 976 O O . ILE A 1 127 ? -14.769 7.425 7.741 1.00 67.00 127 ILE A O 1
ATOM 980 N N . ALA A 1 128 ? -12.960 6.803 6.580 1.00 64.88 128 ALA A N 1
ATOM 981 C CA . ALA A 1 128 ? -12.810 8.109 5.939 1.00 64.88 128 ALA A CA 1
ATOM 982 C C . ALA A 1 128 ? -13.935 8.285 4.898 1.00 64.88 128 ALA A C 1
ATOM 984 O O . ALA A 1 128 ? -14.360 7.273 4.336 1.00 64.88 128 ALA A O 1
ATOM 985 N N . PRO A 1 129 ? -14.402 9.510 4.591 1.00 58.97 129 PRO A N 1
ATOM 986 C CA . PRO A 1 129 ? -15.413 9.723 3.554 1.00 58.97 129 PRO A CA 1
ATOM 987 C C . PRO A 1 129 ? -15.014 9.024 2.241 1.00 58.97 129 PRO A C 1
ATOM 989 O O . PRO A 1 129 ? -13.983 9.345 1.655 1.00 58.97 129 PRO A O 1
ATOM 992 N N . GLY A 1 130 ? -15.786 8.010 1.827 1.00 66.50 130 GLY A N 1
ATOM 993 C CA . GLY A 1 130 ? -15.524 7.197 0.627 1.00 66.50 130 GLY A CA 1
ATOM 994 C C . GLY A 1 130 ? -14.390 6.160 0.729 1.00 66.50 130 GLY A C 1
ATOM 995 O O . GLY A 1 130 ? -13.997 5.588 -0.285 1.00 66.50 130 GLY A O 1
ATOM 996 N N . GLY A 1 131 ? -13.835 5.912 1.919 1.00 70.62 131 GLY A N 1
ATOM 997 C CA . GLY A 1 131 ? -12.680 5.033 2.122 1.00 70.62 131 GLY A CA 1
ATOM 998 C C . GLY A 1 131 ? -13.019 3.624 2.619 1.00 70.62 131 GLY A C 1
ATOM 999 O O . GLY A 1 131 ? -13.995 3.402 3.328 1.00 70.62 131 GLY A O 1
ATOM 1000 N N . ARG A 1 132 ? -12.144 2.657 2.319 1.00 78.19 132 ARG A N 1
ATOM 1001 C CA . ARG A 1 132 ? -12.138 1.340 2.980 1.00 78.19 132 ARG A CA 1
ATOM 1002 C C . ARG A 1 132 ? -11.823 1.520 4.477 1.00 78.19 132 ARG A C 1
ATOM 1004 O O . ARG A 1 132 ? -10.946 2.332 4.797 1.00 78.19 132 ARG A O 1
ATOM 1011 N N . PRO A 1 133 ? -12.457 0.759 5.394 1.00 81.25 133 PRO A N 1
ATOM 1012 C CA . PRO A 1 133 ? -12.069 0.753 6.800 1.00 81.25 133 PRO A CA 1
ATOM 1013 C C . PRO A 1 133 ? -10.565 0.517 6.948 1.00 81.25 133 PRO A C 1
ATOM 1015 O O . PRO A 1 133 ? -9.981 -0.324 6.258 1.00 81.25 133 PRO A O 1
ATOM 1018 N N . ARG A 1 134 ? -9.916 1.260 7.850 1.00 82.50 134 ARG A N 1
ATOM 1019 C CA . ARG A 1 134 ? -8.488 1.045 8.135 1.00 82.50 134 ARG A CA 1
ATOM 1020 C C . ARG A 1 134 ? -8.269 -0.398 8.581 1.00 82.50 134 ARG A C 1
ATOM 1022 O O . ARG A 1 134 ? -9.100 -0.925 9.304 1.00 82.50 134 ARG A O 1
ATOM 1029 N N . GLU A 1 135 ? -7.133 -1.010 8.240 1.00 88.12 135 GLU A N 1
ATOM 1030 C CA . GLU A 1 135 ? -6.810 -2.401 8.629 1.00 88.12 135 GLU A CA 1
ATOM 1031 C C . GLU A 1 135 ? -6.243 -2.517 10.058 1.00 88.12 135 GLU A C 1
ATOM 1033 O O . GLU A 1 135 ? -6.488 -3.502 10.750 1.00 88.12 135 GLU A O 1
ATOM 1038 N N . TYR A 1 136 ? -5.617 -1.462 10.587 1.00 88.94 136 TYR A N 1
ATOM 1039 C CA . TYR A 1 136 ? -4.972 -1.458 11.913 1.00 88.94 136 TYR A CA 1
ATOM 1040 C C . TYR A 1 136 ? -5.698 -0.549 12.916 1.00 88.94 136 TYR A C 1
ATOM 1042 O O . TYR A 1 136 ? -6.284 0.456 12.510 1.00 88.94 136 TYR A O 1
ATOM 1050 N N . CYS A 1 137 ? -5.663 -0.871 14.215 1.00 84.06 137 CYS A N 1
ATOM 1051 C CA . CYS A 1 137 ? -6.254 -0.033 15.274 1.00 84.06 137 CYS A CA 1
ATOM 1052 C C . CYS A 1 137 ? -5.393 1.196 15.605 1.00 84.06 137 CYS A C 1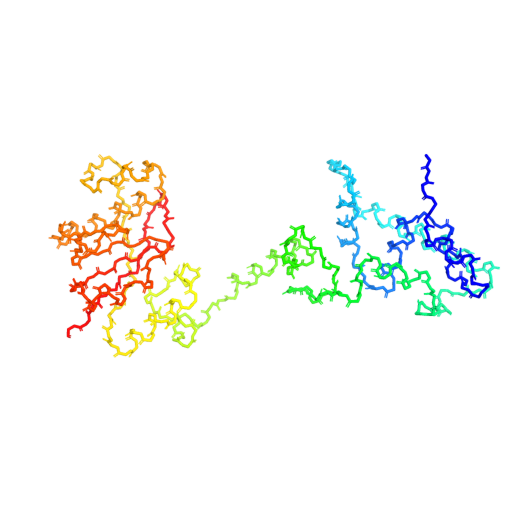
ATOM 1054 O O . CYS A 1 137 ? -5.906 2.241 16.006 1.00 84.06 137 CYS A O 1
ATOM 1056 N N . SER A 1 138 ? -4.078 1.127 15.374 1.00 82.50 138 SER A N 1
ATOM 1057 C CA . SER A 1 138 ? -3.131 2.197 15.694 1.00 82.50 138 SER A CA 1
ATOM 1058 C C . SER A 1 138 ? -2.001 2.332 14.671 1.00 82.50 138 SER A C 1
ATOM 1060 O O . SER A 1 138 ? -1.727 1.415 13.893 1.00 82.50 138 SER A O 1
ATOM 1062 N N . ASN A 1 139 ? -1.336 3.496 14.665 1.00 81.31 139 ASN A N 1
ATOM 1063 C CA . ASN A 1 139 ? -0.092 3.664 13.910 1.00 81.31 139 ASN A CA 1
ATOM 1064 C C . ASN A 1 139 ? 0.987 2.714 14.448 1.00 81.31 139 ASN A C 1
ATOM 1066 O O . ASN A 1 139 ? 1.730 2.154 13.650 1.00 81.31 139 ASN A O 1
ATOM 1070 N N . ALA A 1 140 ? 1.020 2.474 15.763 1.00 84.00 140 ALA A N 1
ATOM 1071 C CA . ALA A 1 140 ? 1.913 1.501 16.383 1.00 84.00 140 ALA A CA 1
ATOM 1072 C C . ALA A 1 140 ? 1.674 0.083 15.839 1.00 84.00 140 ALA A C 1
ATOM 1074 O O . ALA A 1 140 ? 2.625 -0.548 15.392 1.00 84.00 140 ALA A O 1
ATOM 1075 N N . CYS A 1 141 ? 0.420 -0.373 15.749 1.00 88.69 141 CYS A N 1
ATOM 1076 C CA . CYS A 1 141 ? 0.063 -1.663 15.147 1.00 88.69 141 CYS A CA 1
ATOM 1077 C C . CYS A 1 141 ? 0.409 -1.734 13.656 1.00 88.69 141 CYS A C 1
ATOM 1079 O O . CYS A 1 141 ? 0.954 -2.728 13.187 1.00 88.69 141 CYS A O 1
ATOM 1081 N N . ARG A 1 142 ? 0.171 -0.655 12.898 1.00 90.88 142 ARG A N 1
ATOM 1082 C CA . ARG A 1 142 ? 0.593 -0.582 11.490 1.00 90.88 142 ARG A CA 1
ATOM 1083 C C . ARG A 1 142 ? 2.112 -0.743 11.351 1.00 90.88 142 ARG A C 1
ATOM 1085 O O . ARG A 1 142 ? 2.571 -1.487 10.486 1.00 90.88 142 ARG A O 1
ATOM 1092 N N . GLN A 1 143 ? 2.885 -0.048 12.188 1.00 88.69 143 GLN A N 1
ATOM 1093 C CA . GLN A 1 143 ? 4.350 -0.111 12.184 1.00 88.69 143 GLN A CA 1
ATOM 1094 C C . GLN A 1 143 ? 4.874 -1.452 12.711 1.00 88.69 143 GLN A C 1
ATOM 1096 O O . GLN A 1 143 ? 5.840 -1.982 12.178 1.00 88.69 143 GLN A O 1
ATOM 1101 N N . SER A 1 144 ? 4.232 -2.034 13.722 1.00 90.12 144 SER A N 1
ATOM 1102 C CA . SER A 1 144 ? 4.507 -3.380 14.233 1.00 90.12 144 SER A CA 1
ATOM 1103 C C . SER A 1 144 ? 4.309 -4.428 13.138 1.00 90.12 144 SER A C 1
ATOM 1105 O O . SER A 1 144 ? 5.262 -5.126 12.796 1.00 90.12 144 SER A O 1
ATOM 1107 N N . ALA A 1 145 ? 3.150 -4.444 12.471 1.00 88.62 145 ALA A N 1
ATOM 1108 C CA . ALA A 1 145 ? 2.901 -5.323 11.330 1.00 88.62 145 ALA A CA 1
ATOM 1109 C C . ALA A 1 145 ? 3.896 -5.090 10.183 1.00 88.62 145 ALA A C 1
ATOM 1111 O O . ALA A 1 145 ? 4.312 -6.026 9.503 1.00 88.62 145 ALA A O 1
ATOM 1112 N N . TYR A 1 146 ? 4.295 -3.840 9.931 1.00 86.44 146 TYR A N 1
ATOM 1113 C CA . TYR A 1 146 ? 5.345 -3.532 8.959 1.00 86.44 146 TYR A CA 1
ATOM 1114 C C . TYR A 1 146 ? 6.706 -4.120 9.362 1.00 86.44 146 TYR A C 1
ATOM 1116 O O . TYR A 1 146 ? 7.332 -4.786 8.542 1.00 86.44 146 TYR A O 1
ATOM 1124 N N . ARG A 1 147 ? 7.128 -3.951 10.621 1.00 88.38 147 ARG A N 1
ATOM 1125 C CA . ARG A 1 147 ? 8.372 -4.523 11.155 1.00 88.38 147 ARG A CA 1
ATOM 1126 C C . ARG A 1 147 ? 8.359 -6.048 11.119 1.00 88.38 147 ARG A C 1
ATOM 1128 O O . ARG A 1 147 ? 9.308 -6.608 10.589 1.00 88.38 147 ARG A O 1
ATOM 1135 N N . LYS A 1 148 ? 7.269 -6.701 11.547 1.00 84.88 148 LYS A N 1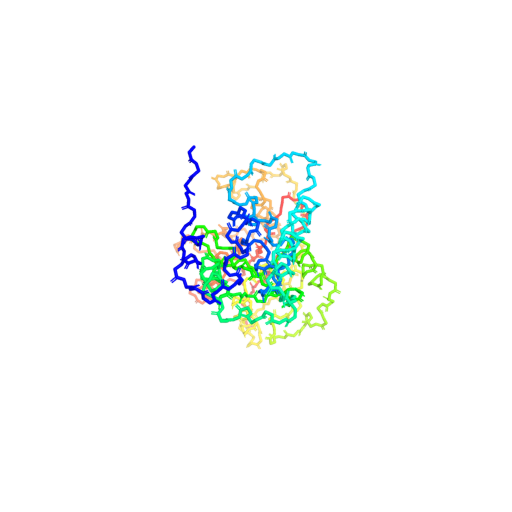
ATOM 1136 C CA . LYS A 1 148 ? 7.078 -8.160 11.422 1.00 84.88 148 LYS A CA 1
ATOM 1137 C C . LYS A 1 148 ? 7.284 -8.619 9.973 1.00 84.88 148 LYS A C 1
ATOM 1139 O O . LYS A 1 148 ? 8.053 -9.532 9.709 1.00 84.88 148 LYS A O 1
ATOM 1144 N N . ARG A 1 149 ? 6.689 -7.907 9.007 1.00 77.06 149 ARG A N 1
ATOM 1145 C CA . ARG A 1 149 ? 6.846 -8.182 7.563 1.00 77.06 149 ARG A CA 1
ATOM 1146 C C . ARG A 1 149 ? 8.248 -7.934 6.998 1.00 77.06 149 ARG A C 1
ATOM 1148 O O . ARG A 1 149 ? 8.503 -8.352 5.865 1.00 77.06 149 ARG A O 1
ATOM 1155 N N . LEU A 1 150 ? 9.099 -7.184 7.694 1.00 74.62 150 LEU A N 1
ATOM 1156 C CA . LEU A 1 150 ? 10.504 -6.992 7.330 1.00 74.62 150 LEU A CA 1
ATOM 1157 C C . LEU A 1 150 ? 11.416 -7.996 8.040 1.00 74.62 150 LEU A C 1
ATOM 1159 O O . LEU A 1 150 ? 12.412 -8.404 7.456 1.00 74.62 150 LEU A O 1
ATOM 1163 N N . SER A 1 151 ? 11.086 -8.367 9.280 1.00 75.81 151 SER A N 1
ATOM 1164 C CA . SER A 1 151 ? 11.896 -9.251 10.116 1.00 75.81 151 SER A CA 1
ATOM 1165 C C . SER A 1 151 ? 11.685 -10.725 9.815 1.00 75.81 151 SER A C 1
ATOM 1167 O O . SER A 1 151 ? 12.585 -11.505 10.085 1.00 75.81 151 SER A O 1
ATOM 1169 N N . THR A 1 152 ? 10.523 -11.124 9.287 1.00 63.81 152 THR A N 1
ATOM 1170 C CA . THR A 1 152 ? 10.326 -12.482 8.773 1.00 63.81 152 THR A CA 1
ATOM 1171 C C . THR A 1 152 ? 11.200 -12.640 7.528 1.00 63.81 152 THR A C 1
ATOM 1173 O O . THR A 1 152 ? 10.883 -12.024 6.502 1.00 63.81 152 THR A O 1
ATOM 1176 N N . PRO A 1 153 ? 12.299 -13.421 7.586 1.00 54.41 153 PRO A N 1
ATOM 1177 C CA . PRO A 1 153 ? 13.068 -13.736 6.397 1.00 54.41 153 PRO A CA 1
ATOM 1178 C C . PRO A 1 153 ? 12.106 -14.442 5.450 1.00 54.41 153 PRO A C 1
ATOM 1180 O O . PRO A 1 153 ? 11.412 -15.373 5.861 1.00 54.41 153 PRO A O 1
ATOM 1183 N N . HIS A 1 154 ? 12.016 -13.990 4.201 1.00 56.69 154 HIS A N 1
ATOM 1184 C CA . HIS A 1 154 ? 11.335 -14.780 3.182 1.00 56.69 154 HIS A CA 1
ATOM 1185 C C . HIS A 1 154 ? 12.169 -16.052 3.004 1.00 56.69 154 HIS A C 1
ATOM 1187 O O . HIS A 1 154 ? 13.111 -16.060 2.225 1.00 56.69 154 HIS A O 1
ATOM 1193 N N . SER A 1 155 ? 11.870 -17.118 3.747 1.00 51.00 155 SER A N 1
ATOM 1194 C CA . SER A 1 155 ? 12.493 -18.440 3.563 1.00 51.00 155 SER A CA 1
ATOM 1195 C C . SER A 1 155 ? 12.216 -19.022 2.170 1.00 51.00 155 SER A C 1
ATOM 1197 O O . SER A 1 155 ? 12.843 -19.992 1.768 1.00 51.00 155 SER A O 1
ATOM 1199 N N . ASP A 1 156 ? 11.328 -18.373 1.415 1.00 54.59 156 ASP A N 1
ATOM 1200 C CA . ASP A 1 156 ? 10.762 -18.830 0.153 1.00 54.59 156 ASP A CA 1
ATOM 1201 C C . ASP A 1 156 ? 11.157 -17.921 -1.027 1.00 54.59 156 ASP A C 1
ATOM 1203 O O . ASP A 1 156 ? 10.370 -17.726 -1.953 1.00 54.59 156 ASP A O 1
ATOM 1207 N N . LEU A 1 157 ? 12.363 -17.330 -1.030 1.00 53.50 157 LEU A N 1
ATOM 1208 C CA . LEU A 1 157 ? 12.839 -16.491 -2.152 1.00 53.50 157 LEU A CA 1
ATOM 1209 C C . LEU A 1 157 ? 12.919 -17.235 -3.504 1.00 53.50 157 LEU A C 1
ATOM 1211 O O . LEU A 1 157 ? 13.075 -16.589 -4.538 1.00 53.50 157 LEU A O 1
ATOM 1215 N N . ASN A 1 158 ? 12.757 -18.562 -3.496 1.00 55.91 158 ASN A N 1
ATOM 1216 C CA . ASN A 1 158 ? 12.762 -19.428 -4.674 1.00 55.91 158 ASN A CA 1
ATOM 1217 C C . ASN A 1 158 ? 11.488 -20.284 -4.825 1.00 55.91 158 ASN A C 1
ATOM 1219 O O . ASN A 1 158 ? 11.540 -21.276 -5.540 1.00 55.91 158 ASN A O 1
ATOM 1223 N N . ALA A 1 159 ? 10.381 -19.953 -4.149 1.00 67.94 159 ALA A N 1
ATOM 1224 C CA . ALA A 1 159 ? 9.096 -20.652 -4.276 1.00 67.94 159 ALA A CA 1
ATOM 1225 C C . ALA A 1 159 ? 8.312 -20.193 -5.527 1.00 67.94 159 ALA A C 1
ATOM 1227 O O . ALA A 1 159 ? 7.690 -19.114 -5.494 1.00 67.94 159 ALA A O 1
ATOM 1228 N N . PRO A 1 160 ? 8.283 -20.964 -6.635 1.00 61.78 160 PRO A N 1
ATOM 1229 C CA . PRO A 1 160 ? 7.610 -20.542 -7.862 1.00 61.78 160 PRO A CA 1
ATOM 1230 C C . PRO A 1 160 ? 6.099 -20.362 -7.661 1.00 61.78 160 PRO A C 1
ATOM 1232 O O . PRO A 1 160 ? 5.512 -19.435 -8.212 1.00 61.78 160 PRO A O 1
ATOM 1235 N N . GLU A 1 161 ? 5.475 -21.159 -6.791 1.00 64.56 161 GLU A N 1
ATOM 1236 C CA . GLU A 1 161 ? 4.057 -21.070 -6.425 1.00 64.56 161 GLU A CA 1
ATOM 1237 C C . GLU A 1 161 ? 3.684 -19.749 -5.729 1.00 64.56 161 GLU A C 1
ATOM 1239 O O . GLU A 1 161 ? 2.521 -19.346 -5.733 1.00 64.56 161 GLU A O 1
ATOM 1244 N N . ARG A 1 162 ? 4.670 -19.027 -5.181 1.00 65.06 162 ARG A N 1
ATOM 1245 C CA . ARG A 1 162 ? 4.502 -17.672 -4.620 1.00 65.06 162 ARG A CA 1
ATOM 1246 C C . ARG A 1 162 ? 5.007 -16.574 -5.557 1.00 65.06 162 ARG A C 1
ATOM 1248 O O . ARG A 1 162 ? 4.986 -15.389 -5.204 1.00 65.06 162 ARG A O 1
ATOM 1255 N N . GLY A 1 163 ? 5.450 -16.952 -6.750 1.00 64.19 163 GLY A N 1
ATOM 1256 C CA . GLY A 1 163 ? 6.034 -16.080 -7.756 1.00 64.19 163 GLY A CA 1
ATOM 1257 C C . GLY A 1 163 ? 7.448 -15.618 -7.421 1.00 64.19 163 GLY A C 1
ATOM 1258 O O . GLY A 1 163 ? 7.822 -14.493 -7.747 1.00 64.19 163 GLY A O 1
ATOM 1259 N N . MET A 1 164 ? 8.213 -16.454 -6.725 1.00 78.00 164 MET A N 1
ATOM 1260 C CA . MET A 1 164 ? 9.556 -16.146 -6.250 1.00 78.00 164 MET A CA 1
ATOM 1261 C C . MET A 1 164 ? 10.555 -16.985 -7.056 1.00 78.00 164 MET A C 1
ATOM 1263 O O . MET A 1 164 ? 10.778 -18.154 -6.770 1.00 78.00 164 MET A O 1
ATOM 1267 N N . LEU A 1 165 ? 11.100 -16.397 -8.122 1.00 85.50 165 LEU A N 1
ATOM 1268 C CA . LEU A 1 165 ? 12.207 -16.939 -8.917 1.00 85.50 165 LEU A CA 1
ATOM 1269 C C . LEU A 1 165 ? 13.459 -16.082 -8.663 1.00 85.50 165 LEU A C 1
ATOM 1271 O O . LEU A 1 165 ? 13.303 -14.886 -8.392 1.00 85.50 165 LEU A O 1
ATOM 1275 N N . PRO A 1 166 ? 14.687 -16.613 -8.844 1.00 89.12 166 PRO A N 1
ATOM 1276 C CA . PRO A 1 166 ? 15.925 -15.850 -8.657 1.00 89.12 166 PRO A CA 1
ATOM 1277 C C . PRO A 1 166 ? 15.960 -14.525 -9.435 1.00 89.12 166 PRO A C 1
ATOM 1279 O O . PRO A 1 166 ? 16.478 -13.522 -8.945 1.00 89.12 166 PRO A O 1
ATOM 1282 N N . CYS A 1 167 ? 15.336 -14.476 -10.619 1.00 91.25 167 CYS A N 1
ATOM 1283 C CA . CYS A 1 167 ? 15.238 -13.260 -11.430 1.00 91.25 167 CYS A CA 1
ATOM 1284 C C . CYS A 1 167 ? 14.390 -12.142 -10.792 1.00 91.25 167 CYS A C 1
ATOM 1286 O O . CYS A 1 167 ? 14.510 -10.984 -11.185 1.00 91.25 167 CYS A O 1
ATOM 1288 N N . PHE A 1 168 ? 13.555 -12.453 -9.798 1.00 91.69 168 PHE A N 1
ATOM 1289 C CA . PHE A 1 168 ? 12.764 -11.472 -9.054 1.00 91.69 168 PHE A CA 1
ATOM 1290 C C . PHE A 1 168 ? 13.404 -11.045 -7.732 1.00 91.69 168 PHE A C 1
ATOM 1292 O O . PHE A 1 168 ? 12.848 -10.165 -7.075 1.00 91.69 168 PHE A O 1
ATOM 1299 N N . ALA A 1 169 ? 14.559 -11.607 -7.355 1.00 86.38 169 ALA A N 1
ATOM 1300 C CA . ALA A 1 169 ? 15.215 -11.325 -6.081 1.00 86.38 169 ALA A CA 1
ATOM 1301 C C . ALA A 1 169 ? 15.391 -9.809 -5.842 1.00 86.38 169 ALA A C 1
ATOM 1303 O O . ALA A 1 169 ? 16.070 -9.118 -6.606 1.00 86.38 169 ALA A O 1
ATOM 1304 N N . GLY A 1 170 ? 14.799 -9.269 -4.777 1.00 84.06 170 GLY A N 1
ATOM 1305 C CA . GLY A 1 170 ? 14.802 -7.839 -4.429 1.00 84.06 170 GLY A CA 1
ATOM 1306 C C . GLY A 1 170 ? 13.773 -6.959 -5.166 1.00 84.06 170 GLY A C 1
ATOM 1307 O O . GLY A 1 170 ? 13.663 -5.764 -4.869 1.00 84.06 170 GLY A O 1
ATOM 1308 N N . MET A 1 171 ? 13.006 -7.513 -6.109 1.00 90.19 171 MET A N 1
ATOM 1309 C CA . MET A 1 171 ? 11.949 -6.832 -6.879 1.00 90.19 171 MET A CA 1
ATOM 1310 C C . MET A 1 171 ? 10.548 -7.401 -6.622 1.00 90.19 171 MET A C 1
ATOM 1312 O O . MET A 1 171 ? 9.569 -6.974 -7.230 1.00 90.19 171 MET A O 1
ATOM 1316 N N . GLU A 1 172 ? 10.417 -8.328 -5.683 1.00 85.38 172 GLU A N 1
ATOM 1317 C CA . GLU A 1 172 ? 9.236 -9.164 -5.471 1.00 85.38 172 GLU A CA 1
ATOM 1318 C C . GLU A 1 172 ? 7.992 -8.343 -5.154 1.00 85.38 172 GLU A C 1
ATOM 1320 O O . GLU A 1 172 ? 6.907 -8.621 -5.649 1.00 85.38 172 GLU A O 1
ATOM 1325 N N . ARG A 1 173 ? 8.165 -7.293 -4.351 1.00 83.31 173 ARG A N 1
ATOM 1326 C CA . ARG A 1 173 ? 7.088 -6.369 -3.969 1.00 83.31 173 ARG A CA 1
ATOM 1327 C C . ARG A 1 173 ? 6.910 -5.211 -4.950 1.00 83.31 173 ARG A C 1
ATOM 1329 O O . ARG A 1 173 ? 6.040 -4.374 -4.739 1.00 83.31 173 ARG A O 1
ATOM 1336 N N . GLN A 1 174 ? 7.780 -5.111 -5.951 1.00 92.19 174 GLN A N 1
ATOM 1337 C CA . GLN A 1 174 ? 7.777 -4.022 -6.925 1.00 92.19 174 GLN A CA 1
ATOM 1338 C C . GLN A 1 174 ? 6.992 -4.407 -8.184 1.00 92.19 174 GLN A C 1
ATOM 1340 O O . GLN A 1 174 ? 6.407 -3.535 -8.815 1.00 92.19 174 GLN A O 1
ATOM 1345 N N . ILE A 1 175 ? 6.938 -5.703 -8.511 1.00 92.06 175 ILE A N 1
ATOM 1346 C CA . ILE A 1 175 ? 6.123 -6.244 -9.602 1.00 92.06 175 ILE A CA 1
ATOM 1347 C C . ILE A 1 175 ? 4.771 -6.698 -9.029 1.00 92.06 175 ILE A C 1
ATOM 1349 O O . ILE A 1 175 ? 4.756 -7.492 -8.083 1.00 92.06 175 ILE A O 1
ATOM 1353 N N . PRO A 1 176 ? 3.625 -6.243 -9.573 1.00 90.38 176 PRO A N 1
ATOM 1354 C CA . PRO A 1 176 ? 2.312 -6.696 -9.123 1.00 90.38 176 PRO A CA 1
ATOM 1355 C C . PRO A 1 176 ? 2.184 -8.224 -9.143 1.00 90.38 176 PRO A C 1
ATOM 1357 O O . PRO A 1 176 ? 2.563 -8.870 -10.120 1.00 90.38 176 PRO A O 1
ATOM 1360 N N . PHE A 1 177 ? 1.597 -8.804 -8.088 1.00 85.31 177 PHE A N 1
ATOM 1361 C CA . PHE A 1 177 ? 1.529 -10.260 -7.894 1.00 85.31 177 PHE A CA 1
ATOM 1362 C C . PHE A 1 177 ? 1.003 -11.009 -9.127 1.00 85.31 177 PHE A C 1
ATOM 1364 O O . PHE A 1 177 ? 1.631 -11.961 -9.580 1.00 85.31 177 PHE A O 1
ATOM 1371 N N . ARG A 1 178 ? -0.104 -10.534 -9.717 1.00 86.81 178 ARG A N 1
ATOM 1372 C CA . ARG A 1 178 ? -0.707 -11.137 -10.916 1.00 86.81 178 ARG A CA 1
ATOM 1373 C C . ARG A 1 178 ? 0.263 -11.174 -12.102 1.00 86.81 178 ARG A C 1
ATOM 1375 O O . ARG A 1 178 ? 0.366 -12.200 -12.763 1.00 86.81 178 ARG A O 1
ATOM 1382 N N . MET A 1 179 ? 0.977 -10.076 -12.356 1.00 91.50 179 MET A N 1
ATOM 1383 C CA . MET A 1 179 ? 1.958 -9.994 -13.446 1.00 91.50 179 MET A CA 1
ATOM 1384 C C . MET A 1 179 ? 3.150 -10.908 -13.176 1.00 91.50 179 MET A C 1
ATOM 1386 O O . MET A 1 179 ? 3.605 -11.621 -14.063 1.00 91.50 179 MET A O 1
ATOM 1390 N N . ARG A 1 180 ? 3.621 -10.938 -11.928 1.00 92.06 180 ARG A N 1
ATOM 1391 C CA . ARG A 1 180 ? 4.717 -11.812 -11.518 1.00 92.06 180 ARG A CA 1
ATOM 1392 C C . ARG A 1 180 ? 4.368 -13.289 -11.701 1.00 92.06 180 ARG A C 1
ATOM 1394 O O . ARG A 1 180 ? 5.172 -14.013 -12.264 1.00 92.06 180 ARG A O 1
ATOM 1401 N N . MET A 1 181 ? 3.171 -13.725 -11.301 1.00 90.06 181 MET A N 1
ATOM 1402 C CA . MET A 1 181 ? 2.716 -15.106 -11.523 1.00 90.06 181 MET A CA 1
ATOM 1403 C C . MET A 1 181 ? 2.622 -15.457 -13.012 1.00 90.06 181 MET A C 1
ATOM 1405 O O . MET A 1 181 ? 3.022 -16.550 -13.402 1.00 90.06 181 MET A O 1
ATOM 1409 N N . ALA A 1 182 ? 2.150 -14.531 -13.851 1.00 91.06 182 ALA A N 1
ATOM 1410 C CA . ALA A 1 182 ? 2.129 -14.736 -15.298 1.00 91.06 182 ALA A CA 1
ATOM 1411 C C . ALA A 1 182 ? 3.548 -14.907 -15.869 1.00 91.06 182 ALA A C 1
ATOM 1413 O O . ALA A 1 182 ? 3.796 -15.836 -16.632 1.00 91.06 182 ALA A O 1
ATOM 1414 N N . LEU A 1 183 ? 4.503 -14.073 -15.442 1.00 92.69 183 LEU A N 1
ATOM 1415 C CA . LEU A 1 183 ? 5.906 -14.213 -15.836 1.00 92.69 183 LEU A CA 1
ATOM 1416 C C . LEU A 1 183 ? 6.521 -15.528 -15.352 1.00 92.69 183 LEU A C 1
ATOM 1418 O O . LEU A 1 183 ? 7.266 -16.148 -16.098 1.00 92.69 183 LEU A O 1
ATOM 1422 N N . VAL A 1 184 ? 6.197 -15.979 -14.137 1.00 92.19 184 VAL A N 1
ATOM 1423 C CA . VAL A 1 184 ? 6.658 -17.279 -13.620 1.00 92.19 184 VAL A CA 1
ATOM 1424 C C . VAL A 1 184 ? 6.178 -18.400 -14.527 1.00 92.19 184 VAL A C 1
ATOM 1426 O O . VAL A 1 184 ? 6.989 -19.219 -14.933 1.00 92.19 184 VAL A O 1
ATOM 1429 N N . ALA A 1 185 ? 4.897 -18.405 -14.904 1.00 90.56 185 ALA A N 1
ATOM 1430 C CA . ALA A 1 185 ? 4.355 -19.409 -15.814 1.00 90.56 185 ALA A CA 1
ATOM 1431 C C . ALA A 1 185 ? 5.073 -19.396 -17.177 1.00 90.56 185 ALA A C 1
ATOM 1433 O O . ALA A 1 185 ? 5.477 -20.449 -17.673 1.00 90.56 185 ALA A O 1
ATOM 1434 N N . LEU A 1 186 ? 5.309 -18.209 -17.751 1.00 92.25 186 LEU A N 1
ATOM 1435 C CA . LEU A 1 186 ? 6.042 -18.068 -19.015 1.00 92.25 186 LEU A CA 1
ATOM 1436 C C . LEU A 1 186 ? 7.491 -18.565 -18.901 1.00 92.25 186 LEU A C 1
ATOM 1438 O O . LEU A 1 186 ? 7.956 -19.284 -19.782 1.00 92.25 186 LEU A O 1
ATOM 1442 N N . VAL A 1 187 ? 8.187 -18.256 -17.805 1.00 92.94 187 VAL A N 1
ATOM 1443 C CA . VAL A 1 187 ? 9.562 -18.721 -17.559 1.00 92.94 187 VAL A CA 1
ATOM 1444 C C . VAL A 1 187 ? 9.607 -20.232 -17.330 1.00 92.94 187 VAL A C 1
ATOM 1446 O O . VAL A 1 187 ? 10.438 -20.917 -17.921 1.00 92.94 187 VAL A O 1
ATOM 1449 N N . SER A 1 188 ? 8.701 -20.775 -16.513 1.00 90.12 188 SER A N 1
ATOM 1450 C CA . SER A 1 188 ? 8.617 -22.209 -16.211 1.00 90.12 188 SER A CA 1
ATOM 1451 C C . SER A 1 188 ? 8.260 -23.050 -17.435 1.00 90.12 188 SER A C 1
ATOM 1453 O O . SER A 1 188 ? 8.756 -24.163 -17.563 1.00 90.12 188 SER A O 1
ATOM 1455 N N . SER A 1 189 ? 7.444 -22.519 -18.350 1.00 91.94 189 SER A N 1
ATOM 1456 C CA . SER A 1 189 ? 7.140 -23.176 -19.630 1.00 91.94 189 SER A CA 1
ATOM 1457 C C . SER A 1 189 ? 8.293 -23.126 -20.641 1.00 91.94 189 SER A C 1
ATOM 1459 O O . SER A 1 189 ? 8.222 -23.779 -21.676 1.00 91.94 189 SER A O 1
ATOM 1461 N N . GLY A 1 190 ? 9.338 -22.334 -20.376 1.00 92.19 190 GLY A N 1
ATOM 1462 C CA . GLY A 1 190 ? 10.431 -22.096 -21.316 1.00 92.19 190 GLY A CA 1
ATOM 1463 C C . GLY A 1 190 ? 10.112 -21.086 -22.421 1.00 92.19 190 GLY A C 1
ATOM 1464 O O . GLY A 1 190 ? 11.004 -20.790 -23.208 1.00 92.19 190 GLY A O 1
ATOM 1465 N N . THR A 1 191 ? 8.902 -20.513 -22.451 1.00 92.62 191 THR A N 1
ATOM 1466 C CA . THR A 1 191 ? 8.482 -19.519 -23.458 1.00 92.62 191 THR A CA 1
ATOM 1467 C C . THR A 1 191 ? 9.379 -18.278 -23.445 1.00 92.62 191 THR A C 1
ATOM 1469 O O . THR A 1 191 ? 9.709 -17.722 -24.491 1.00 92.62 191 THR A O 1
ATOM 1472 N N . VAL A 1 192 ? 9.806 -17.842 -22.254 1.00 95.81 192 VAL A N 1
ATOM 1473 C CA . VAL A 1 192 ? 10.726 -16.708 -22.090 1.00 95.81 192 VAL A CA 1
ATOM 1474 C C . VAL A 1 192 ? 11.859 -17.036 -21.120 1.00 95.81 192 VAL A C 1
ATOM 1476 O O . VAL A 1 192 ? 11.716 -17.833 -20.194 1.00 95.81 192 VAL A O 1
ATOM 1479 N N . GLY A 1 193 ? 13.002 -16.382 -21.307 1.00 96.25 193 GLY A N 1
ATOM 1480 C CA . GLY A 1 193 ? 14.032 -16.243 -20.286 1.00 96.25 193 GLY A CA 1
ATOM 1481 C C . GLY A 1 193 ? 13.753 -15.021 -19.416 1.00 96.25 193 GLY A C 1
ATOM 1482 O O . GLY A 1 193 ? 13.241 -14.018 -19.908 1.00 96.25 193 GLY A O 1
ATOM 1483 N N . ALA A 1 194 ? 14.110 -15.092 -18.134 1.00 96.44 194 ALA A N 1
ATOM 1484 C CA . ALA A 1 194 ? 14.081 -13.946 -17.235 1.00 96.44 194 ALA A CA 1
ATOM 1485 C C . ALA A 1 194 ? 15.363 -13.881 -16.399 1.00 96.44 194 ALA A C 1
ATOM 1487 O O . ALA A 1 194 ? 15.793 -14.881 -15.824 1.00 96.44 194 ALA A O 1
ATOM 1488 N N . GLU A 1 195 ? 15.960 -12.698 -16.311 1.00 96.94 195 GLU A N 1
ATOM 1489 C CA . GLU A 1 195 ? 17.215 -12.447 -15.606 1.00 96.94 195 GLU A CA 1
ATOM 1490 C C . GLU A 1 195 ? 17.115 -11.149 -14.800 1.00 96.94 195 GLU A C 1
ATOM 1492 O O . GLU A 1 195 ? 16.581 -10.143 -15.270 1.00 96.94 195 GLU A O 1
ATOM 1497 N N . ARG A 1 196 ? 17.654 -11.152 -13.577 1.00 96.25 196 ARG A N 1
ATOM 1498 C CA . ARG A 1 196 ? 17.820 -9.918 -12.809 1.00 96.25 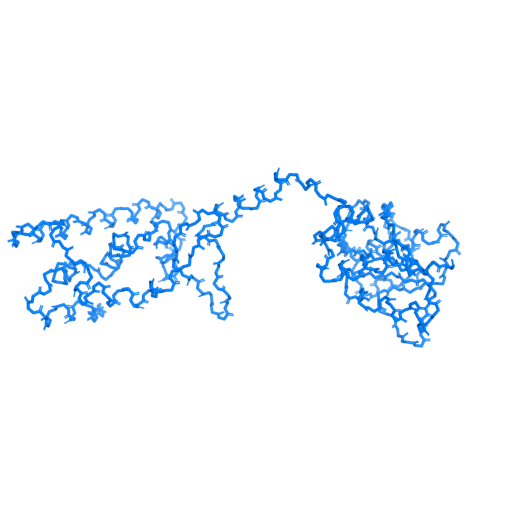196 ARG A CA 1
ATOM 1499 C C . ARG A 1 196 ? 19.106 -9.225 -13.231 1.00 96.25 196 ARG A C 1
ATOM 1501 O O . ARG A 1 196 ? 20.186 -9.775 -13.039 1.00 96.25 196 ARG A O 1
ATOM 1508 N N . LEU A 1 197 ? 18.998 -7.976 -13.660 1.00 97.50 197 LEU A N 1
ATOM 1509 C CA . LEU A 1 197 ? 20.140 -7.112 -13.921 1.00 97.50 197 LEU A CA 1
ATOM 1510 C C . LEU A 1 197 ? 20.295 -6.047 -12.839 1.00 97.50 197 LEU A C 1
ATOM 1512 O O . LEU A 1 197 ? 19.318 -5.521 -12.302 1.00 97.50 197 LEU A O 1
ATOM 1516 N N . LEU A 1 198 ? 21.549 -5.690 -12.569 1.00 96.81 198 LEU A N 1
ATOM 1517 C CA . LEU A 1 198 ? 21.910 -4.500 -11.813 1.00 96.81 198 LEU A CA 1
ATOM 1518 C C . LEU A 1 198 ? 22.635 -3.540 -12.757 1.00 96.81 198 LEU A C 1
ATOM 1520 O O . LEU A 1 198 ? 23.794 -3.749 -13.106 1.00 96.81 198 LEU A O 1
ATOM 1524 N N . LEU A 1 199 ? 21.929 -2.511 -13.210 1.00 96.31 199 LEU A N 1
ATOM 1525 C CA . LEU A 1 199 ? 22.458 -1.528 -14.143 1.00 96.31 199 LEU A CA 1
ATOM 1526 C C . LEU A 1 199 ? 23.255 -0.475 -13.363 1.00 96.31 199 LEU A C 1
ATOM 1528 O O . LEU A 1 199 ? 22.734 0.058 -12.377 1.00 96.31 199 LEU A O 1
ATOM 1532 N N . PRO A 1 200 ? 24.498 -0.160 -13.764 1.00 94.38 200 PRO A N 1
ATOM 1533 C CA . PRO A 1 200 ? 25.290 0.851 -13.079 1.00 94.38 200 PRO A CA 1
ATOM 1534 C C . PRO A 1 200 ? 24.643 2.238 -13.219 1.00 94.38 200 PRO A C 1
ATOM 1536 O O . PRO A 1 200 ? 23.943 2.490 -14.207 1.00 94.38 200 PRO A O 1
ATOM 1539 N N . PRO A 1 201 ? 24.877 3.149 -12.257 1.00 89.94 201 PRO A N 1
ATOM 1540 C CA . PRO A 1 201 ? 24.488 4.542 -12.420 1.00 89.94 201 PRO A CA 1
ATOM 1541 C C . PRO A 1 201 ? 25.194 5.139 -13.643 1.00 89.94 201 PRO A C 1
ATOM 1543 O O . PRO A 1 201 ? 26.320 4.762 -13.970 1.00 89.94 201 PRO A O 1
ATOM 1546 N N . VAL A 1 202 ? 24.526 6.074 -14.312 1.00 88.12 202 VAL A N 1
ATOM 1547 C CA . VAL A 1 202 ? 25.074 6.782 -15.474 1.00 88.12 202 VAL A CA 1
ATOM 1548 C C . VAL A 1 202 ? 25.294 8.233 -15.096 1.00 88.12 202 VAL A C 1
ATOM 1550 O O . VAL A 1 202 ? 24.452 8.819 -14.419 1.00 88.12 202 VAL A O 1
ATOM 1553 N N . ASP A 1 203 ? 26.423 8.800 -15.514 1.00 81.31 203 ASP A N 1
ATOM 1554 C CA . ASP A 1 203 ? 26.707 10.210 -15.283 1.00 81.31 203 ASP A CA 1
ATOM 1555 C C . ASP A 1 203 ? 25.650 11.078 -15.983 1.00 81.31 203 ASP A C 1
ATOM 1557 O O . ASP A 1 203 ? 25.345 10.907 -17.166 1.00 81.31 203 ASP A O 1
ATOM 1561 N N . SER A 1 204 ? 25.066 12.013 -15.235 1.00 71.00 204 SER A N 1
ATOM 1562 C CA . SER A 1 204 ? 24.041 12.916 -15.745 1.00 71.00 204 SER A CA 1
ATOM 1563 C C . SER A 1 204 ? 24.572 13.883 -16.804 1.00 71.00 204 SER A C 1
ATOM 1565 O O . SER A 1 204 ? 23.754 14.430 -17.552 1.00 71.00 204 SER A O 1
ATOM 1567 N N . SER A 1 205 ? 25.900 14.053 -16.872 1.00 68.25 205 SER A N 1
ATOM 1568 C CA . SER A 1 205 ? 26.617 14.902 -17.825 1.00 68.25 205 SER A CA 1
ATOM 1569 C C . SER A 1 205 ? 26.663 14.336 -19.248 1.00 68.25 205 SER A C 1
ATOM 1571 O O . SER A 1 205 ? 26.859 15.098 -20.195 1.00 68.25 205 SER A O 1
ATOM 1573 N N . GLN A 1 206 ? 26.447 13.027 -19.426 1.00 66.56 206 GLN A N 1
ATOM 1574 C CA . GLN A 1 206 ? 26.499 12.419 -20.750 1.00 66.56 206 GLN A CA 1
ATOM 1575 C C . GLN A 1 206 ? 25.235 12.771 -21.550 1.00 66.56 206 GLN A C 1
ATOM 1577 O O . GLN A 1 206 ? 24.118 12.459 -21.111 1.00 66.56 206 GLN A O 1
ATOM 1582 N N . PRO A 1 207 ? 25.371 13.420 -22.723 1.00 61.00 207 PRO A N 1
ATOM 1583 C CA . PRO A 1 207 ? 24.238 13.642 -23.603 1.00 61.00 207 PRO A CA 1
ATOM 1584 C C . PRO A 1 207 ? 23.718 12.281 -24.072 1.00 61.00 207 PRO A C 1
ATOM 1586 O O . PRO A 1 207 ? 24.441 11.494 -24.677 1.00 61.00 207 PRO A O 1
ATOM 1589 N N . HIS A 1 208 ? 22.455 11.990 -23.768 1.00 65.38 208 HIS A N 1
ATOM 1590 C CA . HIS A 1 208 ? 21.778 10.804 -24.277 1.00 65.38 208 HIS A CA 1
ATOM 1591 C C . HIS A 1 208 ? 20.796 11.206 -25.368 1.00 65.38 208 HIS A C 1
ATOM 1593 O O . HIS A 1 208 ? 19.882 11.997 -25.132 1.00 65.38 208 HIS A O 1
ATOM 1599 N N . GLU A 1 209 ? 20.933 10.587 -26.535 1.00 60.94 209 GLU A N 1
ATOM 1600 C CA . GLU A 1 209 ? 20.110 10.851 -27.722 1.00 60.94 209 GLU A CA 1
ATOM 1601 C C . GLU A 1 209 ? 18.654 10.352 -27.600 1.00 60.94 209 GLU A C 1
ATOM 1603 O O . GLU A 1 209 ? 17.848 10.533 -28.505 1.00 60.94 209 GLU A O 1
ATOM 1608 N N . GLY A 1 210 ? 18.261 9.774 -26.460 1.00 61.75 210 GLY A N 1
ATOM 1609 C CA . GLY A 1 210 ? 16.952 9.133 -26.278 1.00 61.75 210 GLY A CA 1
ATOM 1610 C C . GLY A 1 210 ? 15.754 10.073 -26.096 1.00 61.75 210 GLY A C 1
ATOM 1611 O O . GLY A 1 210 ? 14.645 9.600 -25.858 1.00 61.75 210 GLY A O 1
ATOM 1612 N N . GLY A 1 211 ? 15.941 11.398 -26.121 1.00 74.31 211 GLY A N 1
ATOM 1613 C CA . GLY A 1 211 ? 14.839 12.364 -25.993 1.00 74.31 211 GLY A CA 1
ATOM 1614 C C . GLY A 1 211 ? 14.062 12.302 -24.666 1.00 74.31 211 GLY A C 1
ATOM 1615 O O . GLY A 1 211 ? 13.017 12.939 -24.545 1.00 74.31 211 GLY A O 1
ATOM 1616 N N . PHE A 1 212 ? 14.560 11.574 -23.657 1.00 83.50 212 PHE A N 1
ATOM 1617 C CA . PHE A 1 212 ? 13.866 11.339 -22.381 1.00 83.50 212 PHE A CA 1
ATOM 1618 C C . PHE A 1 212 ? 13.512 12.632 -21.645 1.00 83.50 212 PHE A C 1
ATOM 1620 O O . PHE A 1 212 ? 12.473 12.707 -20.992 1.00 83.50 212 PHE A O 1
ATOM 1627 N N . GLU A 1 213 ? 14.345 13.664 -21.802 1.00 79.94 213 GLU A N 1
ATOM 1628 C CA . GLU A 1 213 ? 14.145 14.984 -21.192 1.00 79.94 213 GLU A CA 1
ATOM 1629 C C . GLU A 1 213 ? 12.875 15.688 -21.689 1.00 79.94 213 GLU A C 1
ATOM 1631 O O . GLU A 1 213 ? 12.332 16.535 -20.986 1.00 79.94 213 GLU A O 1
ATOM 1636 N N . LYS A 1 214 ? 12.360 15.315 -22.870 1.00 85.50 214 LYS A N 1
ATOM 1637 C CA . LYS A 1 214 ? 11.072 15.819 -23.372 1.00 85.50 214 LYS A CA 1
ATOM 1638 C C . LYS A 1 214 ? 9.883 15.217 -22.618 1.00 85.50 214 LYS A C 1
ATOM 1640 O O . LYS A 1 214 ? 8.807 15.803 -22.616 1.00 85.50 214 LYS A O 1
ATOM 1645 N N . ARG A 1 215 ? 10.059 14.039 -22.005 1.00 86.31 215 ARG A N 1
ATOM 1646 C CA . ARG A 1 215 ? 8.994 13.290 -21.319 1.00 86.31 215 ARG A CA 1
ATOM 1647 C C . ARG A 1 215 ? 9.030 13.465 -19.805 1.00 86.31 215 ARG A C 1
ATOM 1649 O O . ARG A 1 215 ? 7.981 13.476 -19.166 1.00 86.31 215 ARG A O 1
ATOM 1656 N N . TRP A 1 216 ? 10.222 13.582 -19.229 1.00 91.56 216 TRP A N 1
ATOM 1657 C CA . TRP A 1 216 ? 10.425 13.700 -17.789 1.00 91.56 216 TRP A CA 1
ATOM 1658 C C . TRP A 1 216 ? 11.518 14.719 -17.474 1.00 91.56 216 TRP A C 1
ATOM 1660 O O . TRP A 1 216 ? 12.469 14.885 -18.232 1.00 91.56 216 TRP A O 1
ATOM 1670 N N . SER A 1 217 ? 11.424 15.363 -16.308 1.00 90.25 217 SER A N 1
ATOM 1671 C CA . SER A 1 217 ? 12.471 16.277 -15.846 1.00 90.25 217 SER A CA 1
ATOM 1672 C C . SER A 1 217 ? 13.813 15.556 -15.662 1.00 90.25 217 SER A C 1
ATOM 1674 O O . SER A 1 217 ? 13.864 14.351 -15.398 1.00 90.25 217 SER A O 1
ATOM 1676 N N . ARG A 1 218 ? 14.926 16.296 -15.738 1.00 86.69 218 ARG A N 1
ATOM 1677 C CA . ARG A 1 218 ? 16.280 15.737 -15.545 1.00 86.69 218 ARG A CA 1
ATOM 1678 C C . ARG A 1 218 ? 16.476 15.060 -14.187 1.00 86.69 218 ARG A C 1
ATOM 1680 O O . ARG A 1 218 ? 17.173 14.058 -14.098 1.00 86.69 218 ARG A O 1
ATOM 1687 N N . ALA A 1 219 ? 15.829 15.577 -13.145 1.00 87.62 219 ALA A N 1
ATOM 1688 C CA . ALA A 1 219 ? 15.891 15.016 -11.796 1.00 87.62 219 ALA A CA 1
ATOM 1689 C C . ALA A 1 219 ? 14.930 13.829 -11.575 1.00 87.62 219 ALA A C 1
ATOM 1691 O O . ALA A 1 219 ? 14.954 13.210 -10.513 1.00 87.62 219 ALA A O 1
ATOM 1692 N N . SER A 1 220 ? 14.070 13.502 -12.547 1.00 91.75 220 SER A N 1
ATOM 1693 C CA . SER A 1 220 ? 13.082 12.433 -12.401 1.00 91.75 220 SER A CA 1
ATOM 1694 C C . SER A 1 220 ? 13.753 11.060 -12.292 1.00 91.75 220 SER A C 1
ATOM 1696 O O . SER A 1 220 ? 14.542 10.710 -13.173 1.00 91.75 220 SER A O 1
ATOM 1698 N N . PRO A 1 221 ? 13.377 10.217 -11.308 1.00 94.31 221 PRO A N 1
ATOM 1699 C CA . PRO A 1 221 ? 13.800 8.816 -11.249 1.00 94.31 221 PRO A CA 1
ATOM 1700 C C . PRO A 1 221 ? 13.601 8.047 -12.565 1.00 94.31 221 PRO A C 1
ATOM 1702 O O . PRO A 1 221 ? 14.377 7.147 -12.872 1.00 94.31 221 PRO A O 1
ATOM 1705 N N . MET A 1 222 ? 12.585 8.416 -13.354 1.00 94.31 222 MET A N 1
ATOM 1706 C CA . MET A 1 222 ? 12.296 7.811 -14.660 1.00 94.31 222 MET A CA 1
ATOM 1707 C C . MET A 1 222 ? 13.396 8.110 -15.681 1.00 94.31 222 MET A C 1
ATOM 1709 O O . MET A 1 222 ? 13.838 7.208 -16.387 1.00 94.31 222 MET A O 1
ATOM 1713 N N . THR A 1 223 ? 13.873 9.358 -15.725 1.00 91.81 223 THR A N 1
ATOM 1714 C CA . THR A 1 223 ? 14.974 9.781 -16.601 1.00 91.81 223 THR A CA 1
ATOM 1715 C C . THR A 1 223 ? 16.248 9.021 -16.257 1.00 91.81 223 THR A C 1
ATOM 1717 O O . THR A 1 223 ? 16.908 8.496 -17.150 1.00 91.81 223 THR A O 1
ATOM 1720 N N . TRP A 1 224 ? 16.562 8.898 -14.965 1.00 92.19 224 TRP A N 1
ATOM 1721 C CA . TRP A 1 224 ? 17.722 8.145 -14.484 1.00 92.19 224 TRP A CA 1
ATOM 1722 C C . TRP A 1 224 ? 17.661 6.665 -14.873 1.00 92.19 224 TRP A C 1
ATOM 1724 O O . TRP A 1 224 ? 18.611 6.136 -15.448 1.00 92.19 224 TRP A O 1
ATOM 1734 N N . ALA A 1 225 ? 16.526 6.009 -14.626 1.00 94.50 225 ALA A N 1
ATOM 1735 C CA . ALA A 1 225 ? 16.325 4.608 -14.983 1.00 94.50 225 ALA A CA 1
ATOM 1736 C C . ALA A 1 225 ? 16.405 4.364 -16.500 1.00 94.50 225 ALA A C 1
ATOM 1738 O O . ALA A 1 225 ? 17.083 3.434 -16.936 1.00 94.50 225 ALA A O 1
ATOM 1739 N N . ALA A 1 226 ? 15.770 5.223 -17.305 1.00 93.94 226 ALA A N 1
ATOM 1740 C CA . ALA A 1 226 ? 15.818 5.134 -18.762 1.00 93.94 226 ALA A CA 1
ATOM 1741 C C . ALA A 1 226 ? 17.246 5.309 -19.303 1.00 93.94 226 ALA A C 1
ATOM 1743 O O . ALA A 1 226 ? 17.667 4.544 -20.167 1.00 93.94 226 ALA A O 1
ATOM 1744 N N . ARG A 1 227 ? 18.022 6.257 -18.759 1.00 92.62 227 ARG A N 1
ATOM 1745 C CA . ARG A 1 227 ? 19.439 6.444 -19.116 1.00 92.62 227 ARG A CA 1
ATOM 1746 C C . ARG A 1 227 ? 20.288 5.227 -18.759 1.00 92.62 227 ARG A C 1
ATOM 1748 O O . ARG A 1 227 ? 21.078 4.787 -19.588 1.00 92.62 227 ARG A O 1
ATOM 1755 N N . ALA A 1 228 ? 20.096 4.649 -17.571 1.00 94.38 228 ALA A N 1
ATOM 1756 C CA . ALA A 1 228 ? 20.811 3.443 -17.150 1.00 94.38 228 ALA A CA 1
ATOM 1757 C C . ALA A 1 228 ? 20.558 2.252 -18.088 1.00 94.38 228 ALA A C 1
ATOM 1759 O O . ALA A 1 228 ? 21.504 1.565 -18.482 1.00 94.38 228 ALA A O 1
ATOM 1760 N N . ALA A 1 229 ? 19.304 2.040 -18.493 1.00 95.25 229 ALA A N 1
ATOM 1761 C CA . ALA A 1 229 ? 18.941 0.990 -19.443 1.00 95.25 229 ALA A CA 1
ATOM 1762 C C . ALA A 1 229 ? 19.423 1.278 -20.874 1.00 95.25 229 ALA A C 1
ATOM 1764 O O . ALA A 1 229 ? 19.977 0.387 -21.513 1.00 95.25 229 ALA A O 1
ATOM 1765 N N . ALA A 1 230 ? 19.323 2.521 -21.350 1.00 93.81 230 ALA A N 1
ATOM 1766 C CA . ALA A 1 230 ? 19.870 2.910 -22.650 1.00 93.81 230 ALA A CA 1
ATOM 1767 C C . ALA A 1 230 ? 21.392 2.701 -22.706 1.00 93.81 230 ALA A C 1
ATOM 1769 O O . ALA A 1 230 ? 21.904 2.072 -23.628 1.00 93.81 230 ALA A O 1
ATOM 1770 N N . ALA A 1 231 ? 22.122 3.139 -21.675 1.00 93.38 231 ALA A N 1
ATOM 1771 C CA . ALA A 1 231 ? 23.563 2.927 -21.573 1.00 93.38 231 ALA A CA 1
ATOM 1772 C C . ALA A 1 231 ? 23.934 1.435 -21.532 1.00 93.38 231 ALA A C 1
ATOM 1774 O O . ALA A 1 231 ? 24.961 1.039 -22.081 1.00 93.38 231 ALA A O 1
ATOM 1775 N N . TYR A 1 232 ? 23.110 0.598 -20.893 1.00 95.31 232 TYR A N 1
ATOM 1776 C CA . TYR A 1 232 ? 23.281 -0.855 -20.924 1.00 95.31 232 TYR A CA 1
ATOM 1777 C C . TYR A 1 232 ? 23.197 -1.420 -22.347 1.00 95.31 232 TYR A C 1
ATOM 1779 O O . TYR A 1 232 ? 24.055 -2.216 -22.726 1.00 95.31 232 TYR A O 1
ATOM 1787 N N . TRP A 1 233 ? 22.234 -0.977 -23.150 1.00 94.75 233 TRP A N 1
ATOM 1788 C CA . TRP A 1 233 ? 22.111 -1.428 -24.534 1.00 94.75 233 TRP A CA 1
ATOM 1789 C C . TRP A 1 233 ? 23.174 -0.878 -25.467 1.00 94.75 233 TRP A C 1
ATOM 1791 O O . TRP A 1 233 ? 23.719 -1.648 -26.255 1.00 94.75 233 TRP A O 1
ATOM 1801 N N . PHE A 1 234 ? 23.553 0.393 -25.330 1.00 93.44 234 PHE A N 1
ATOM 1802 C CA . PHE A 1 234 ? 24.643 0.959 -26.125 1.00 93.44 234 PHE A CA 1
ATOM 1803 C C . PHE A 1 234 ? 25.950 0.187 -25.922 1.00 93.44 234 PHE A C 1
ATOM 1805 O O . PHE A 1 234 ? 26.627 -0.143 -26.891 1.00 93.44 234 PHE A O 1
ATOM 1812 N N . ARG A 1 235 ? 26.263 -0.219 -24.682 1.00 93.69 235 ARG A N 1
ATOM 1813 C CA . ARG A 1 235 ? 27.422 -1.089 -24.402 1.00 93.69 235 ARG A CA 1
ATOM 1814 C C . ARG A 1 235 ? 27.328 -2.469 -25.058 1.00 93.69 235 ARG A C 1
ATOM 1816 O O . ARG A 1 235 ? 28.354 -3.104 -25.266 1.00 93.69 235 ARG A O 1
ATOM 1823 N N . ARG A 1 236 ? 26.119 -2.935 -25.375 1.00 95.25 236 ARG A N 1
ATOM 1824 C CA . ARG A 1 236 ? 25.863 -4.183 -26.109 1.00 95.25 236 ARG A CA 1
ATOM 1825 C C . ARG A 1 236 ? 25.748 -3.976 -27.625 1.00 95.25 236 ARG A C 1
ATOM 1827 O O . ARG A 1 236 ? 25.415 -4.926 -28.324 1.00 95.25 236 ARG A O 1
ATOM 1834 N N . GLY A 1 237 ? 25.992 -2.765 -28.131 1.00 95.25 237 GLY A N 1
ATOM 1835 C CA . GLY A 1 237 ? 25.844 -2.432 -29.550 1.00 95.25 237 GLY A CA 1
ATOM 1836 C C . GLY A 1 237 ? 24.390 -2.367 -30.029 1.00 95.25 237 GLY A C 1
ATOM 1837 O O . GLY A 1 237 ? 24.141 -2.415 -31.231 1.00 95.25 237 GLY A O 1
ATOM 1838 N N . VAL A 1 238 ? 23.425 -2.270 -29.110 1.00 94.62 238 VAL A N 1
ATOM 1839 C CA . VAL A 1 238 ? 21.999 -2.163 -29.429 1.00 94.62 238 VAL A CA 1
ATOM 1840 C C . VAL A 1 238 ? 21.608 -0.689 -29.470 1.00 94.62 238 VAL A C 1
ATOM 1842 O O . VAL A 1 238 ? 21.557 -0.015 -28.442 1.00 94.62 238 VAL A O 1
ATOM 1845 N N . TRP A 1 239 ? 21.316 -0.208 -30.676 1.00 91.38 239 TRP A N 1
ATOM 1846 C CA . TRP A 1 239 ? 20.883 1.170 -30.939 1.00 91.38 239 TRP A CA 1
ATOM 1847 C C . TRP A 1 239 ? 19.389 1.263 -31.254 1.00 91.38 239 TRP A C 1
ATOM 1849 O O . TRP A 1 239 ? 18.778 2.308 -31.053 1.00 91.38 239 TRP A O 1
ATOM 1859 N N . ASP A 1 240 ? 18.797 0.160 -31.719 1.00 90.88 240 ASP A N 1
ATOM 1860 C CA . ASP A 1 240 ? 17.400 0.102 -32.130 1.00 90.88 240 ASP A CA 1
ATOM 1861 C C . ASP A 1 240 ? 16.513 -0.405 -30.988 1.00 90.88 240 ASP A C 1
ATOM 1863 O O . ASP A 1 240 ? 16.257 -1.604 -30.826 1.00 90.88 240 ASP A O 1
ATOM 1867 N N . PHE A 1 241 ? 16.084 0.535 -30.149 1.00 92.44 241 PHE A N 1
ATOM 1868 C CA . PHE A 1 241 ? 15.223 0.269 -29.007 1.00 92.44 241 PHE A CA 1
ATOM 1869 C C . PHE A 1 241 ? 14.169 1.353 -28.824 1.00 92.44 241 PHE A C 1
ATOM 1871 O O . PHE A 1 241 ? 14.283 2.476 -29.311 1.00 92.44 241 PHE A O 1
ATOM 1878 N N . SER A 1 242 ? 13.135 1.008 -28.070 1.00 91.94 242 SER A N 1
ATOM 1879 C CA . SER A 1 242 ? 12.075 1.927 -27.685 1.00 91.94 242 SER A CA 1
ATOM 1880 C C . SER A 1 242 ? 11.986 2.050 -26.171 1.00 91.94 242 SER A C 1
ATOM 1882 O O . SER A 1 242 ? 12.377 1.147 -25.430 1.00 91.94 242 SER A O 1
ATOM 1884 N N . VAL A 1 243 ? 11.489 3.194 -25.700 1.00 90.00 243 VAL A N 1
ATOM 1885 C CA . VAL A 1 243 ? 11.343 3.470 -24.270 1.00 90.00 243 VAL A CA 1
ATOM 1886 C C . VAL A 1 243 ? 9.898 3.807 -23.950 1.00 90.00 243 VAL A C 1
ATOM 1888 O O . VAL A 1 243 ? 9.322 4.790 -24.415 1.00 90.00 243 VAL A O 1
ATOM 1891 N N . HIS A 1 244 ? 9.358 3.009 -23.048 1.00 83.81 244 HIS A N 1
ATOM 1892 C CA . HIS A 1 244 ? 8.079 3.129 -22.394 1.00 83.81 244 HIS A CA 1
ATOM 1893 C C . HIS A 1 244 ? 6.865 2.823 -23.275 1.00 83.81 244 HIS A C 1
ATOM 1895 O O . HIS A 1 244 ? 6.435 1.685 -23.294 1.00 83.81 244 HIS A O 1
ATOM 1901 N N . GLN A 1 245 ? 6.252 3.794 -23.950 1.00 76.25 245 GLN A N 1
ATOM 1902 C CA . GLN A 1 245 ? 5.14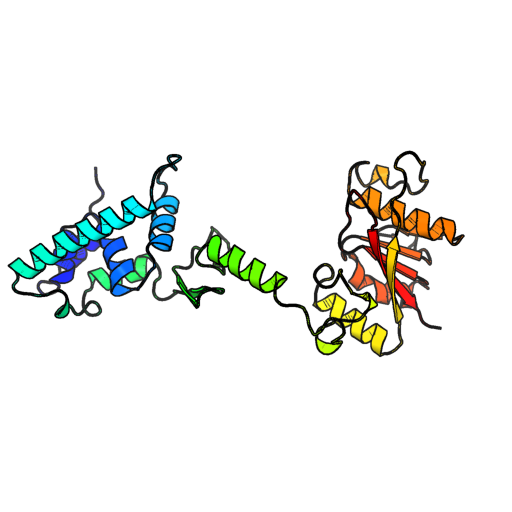0 3.495 -24.864 1.00 76.25 245 GLN A CA 1
ATOM 1903 C C . GLN A 1 245 ? 5.634 3.725 -26.278 1.00 76.25 245 GLN A C 1
ATOM 1905 O O . GLN A 1 245 ? 5.961 4.861 -26.617 1.00 76.25 245 GLN A O 1
ATOM 1910 N N . SER A 1 246 ? 5.671 2.659 -27.064 1.00 62.34 246 SER A N 1
ATOM 1911 C CA . SER A 1 246 ? 5.924 2.716 -28.500 1.00 62.34 246 SER A CA 1
ATOM 1912 C C . SER A 1 246 ? 4.578 2.717 -29.210 1.00 62.34 246 SER A C 1
ATOM 1914 O O . SER A 1 246 ? 3.680 1.960 -28.832 1.00 62.34 246 SER A O 1
ATOM 1916 N N . HIS A 1 247 ? 4.407 3.571 -30.215 1.00 69.31 247 HIS A N 1
ATOM 1917 C CA . HIS A 1 247 ? 3.261 3.438 -31.106 1.00 69.31 247 HIS A CA 1
ATOM 1918 C C . HIS A 1 247 ? 3.381 2.107 -31.873 1.00 69.31 247 HIS A C 1
ATOM 1920 O O . HIS A 1 247 ? 4.506 1.704 -32.177 1.00 69.31 247 HIS A O 1
ATOM 1926 N N . PRO A 1 248 ? 2.280 1.416 -32.229 1.00 65.62 248 PRO A N 1
ATOM 1927 C CA . PRO A 1 248 ? 2.384 0.126 -32.904 1.00 65.62 248 PRO A CA 1
ATOM 1928 C C . PRO A 1 248 ? 3.134 0.118 -34.239 1.00 65.62 248 PRO A C 1
ATOM 1930 O O . PRO A 1 248 ? 3.658 -0.904 -34.662 1.00 65.62 248 PRO A O 1
ATOM 1933 N N . SER A 1 249 ? 3.215 1.268 -34.900 1.00 69.25 249 SER A N 1
ATOM 1934 C CA . SER A 1 249 ? 3.986 1.459 -36.132 1.00 69.25 249 SER A CA 1
ATOM 1935 C C . SER A 1 249 ? 5.489 1.669 -35.903 1.00 69.25 249 SER A C 1
ATOM 1937 O O . SER A 1 249 ? 6.242 1.747 -36.865 1.00 69.25 249 SER A O 1
ATOM 1939 N N . GLU A 1 250 ? 5.930 1.789 -34.652 1.00 77.25 250 GLU A N 1
ATOM 1940 C CA . GLU A 1 250 ? 7.305 2.122 -34.261 1.00 77.25 250 GLU A CA 1
ATOM 1941 C C . GLU A 1 250 ? 7.917 1.037 -33.369 1.00 77.25 250 GLU A C 1
ATOM 1943 O O . GLU A 1 250 ? 8.801 1.314 -32.554 1.00 77.25 250 GLU A O 1
ATOM 1948 N N . PHE A 1 251 ? 7.432 -0.205 -33.470 1.00 81.38 251 PHE A N 1
ATOM 1949 C CA . PHE A 1 251 ? 7.990 -1.279 -32.662 1.00 81.38 251 PHE A CA 1
ATOM 1950 C C . PHE A 1 251 ? 9.454 -1.518 -33.006 1.00 81.38 251 PHE A C 1
ATOM 1952 O O . PHE A 1 251 ? 9.855 -1.642 -34.162 1.00 81.38 251 PHE A O 1
ATOM 1959 N N . LYS A 1 252 ? 10.246 -1.560 -31.941 1.00 90.56 252 LYS A N 1
ATOM 1960 C CA . LYS A 1 252 ? 11.675 -1.824 -31.959 1.00 90.56 252 LYS A CA 1
ATOM 1961 C C . LYS A 1 252 ? 11.908 -3.185 -31.319 1.00 90.56 252 LYS A C 1
ATOM 1963 O O . LYS A 1 252 ? 11.206 -3.500 -30.358 1.00 90.56 252 LYS A O 1
ATOM 1968 N N . PRO A 1 253 ? 12.902 -3.962 -31.770 1.00 93.19 253 PRO A N 1
ATOM 1969 C CA . PRO A 1 253 ? 13.166 -5.294 -31.228 1.00 93.19 253 PRO A CA 1
ATOM 1970 C C . PRO A 1 253 ? 13.551 -5.280 -29.738 1.00 93.19 253 PRO A C 1
ATOM 1972 O O . PRO A 1 253 ? 13.462 -6.307 -29.070 1.00 93.19 253 PRO A O 1
ATOM 1975 N N . HIS A 1 254 ? 13.942 -4.125 -29.193 1.00 95.50 254 HIS A N 1
ATOM 1976 C CA . HIS A 1 254 ? 14.285 -3.949 -27.783 1.00 95.50 254 HIS A CA 1
ATOM 1977 C C . HIS A 1 254 ? 13.386 -2.890 -27.127 1.00 95.50 254 HIS A C 1
ATOM 1979 O O . HIS A 1 254 ? 13.099 -1.845 -27.724 1.00 95.50 254 HIS A O 1
ATOM 1985 N N . HIS A 1 255 ? 12.945 -3.135 -25.890 1.00 95.19 255 HIS A N 1
ATOM 1986 C CA . HIS A 1 255 ? 11.995 -2.258 -25.196 1.00 95.19 255 HIS A CA 1
ATOM 1987 C C . HIS A 1 255 ? 12.338 -2.011 -23.718 1.00 95.19 255 HIS A C 1
ATOM 1989 O O . HIS A 1 255 ? 12.624 -2.957 -22.990 1.00 95.19 255 HIS A O 1
ATOM 1995 N N . ILE A 1 256 ? 12.328 -0.745 -23.266 1.00 95.50 256 ILE A N 1
ATOM 1996 C CA . ILE A 1 256 ? 12.441 -0.376 -21.839 1.00 95.50 256 ILE A CA 1
ATOM 1997 C C . ILE A 1 256 ? 11.048 -0.071 -21.345 1.00 95.50 256 ILE A C 1
ATOM 1999 O O . ILE A 1 256 ? 10.468 0.927 -21.758 1.00 95.50 256 ILE A O 1
ATOM 2003 N N . SER A 1 257 ? 10.554 -0.825 -20.381 1.00 95.50 257 SER A N 1
ATOM 2004 C CA . SER A 1 257 ? 9.367 -0.450 -19.628 1.00 95.50 257 SER A CA 1
ATOM 2005 C C . SER A 1 257 ? 9.742 -0.030 -18.214 1.00 95.50 257 SER A C 1
ATOM 2007 O O . SER A 1 257 ? 10.717 -0.488 -17.617 1.00 95.50 257 SER A O 1
ATOM 2009 N N . LEU A 1 258 ? 8.962 0.908 -17.692 1.00 95.62 258 LEU A N 1
ATOM 2010 C CA . LEU A 1 258 ? 9.142 1.494 -16.376 1.00 95.62 258 LEU A CA 1
ATOM 2011 C C . LEU A 1 258 ? 7.846 1.295 -15.585 1.00 95.62 258 LEU A C 1
ATOM 2013 O O . LEU A 1 258 ? 6.747 1.395 -16.139 1.00 95.62 258 LEU A O 1
ATOM 2017 N N . THR A 1 259 ? 7.985 1.064 -14.279 1.00 95.06 259 THR A N 1
ATOM 2018 C CA . THR A 1 259 ? 6.882 1.000 -13.302 1.00 95.06 259 THR A CA 1
ATOM 2019 C C . THR A 1 259 ? 5.843 -0.096 -13.559 1.00 95.06 259 THR A C 1
ATOM 2021 O O . THR A 1 259 ? 4.693 0.048 -13.151 1.00 95.06 259 THR A O 1
ATOM 2024 N N . CYS A 1 260 ? 6.206 -1.162 -14.273 1.00 95.19 260 CYS A N 1
ATOM 2025 C CA . CYS A 1 260 ? 5.348 -2.286 -14.664 1.00 95.19 260 CYS A CA 1
ATOM 2026 C C . CYS A 1 260 ? 4.071 -1.885 -15.415 1.00 95.19 260 CYS A C 1
ATOM 2028 O O . CYS A 1 260 ? 3.138 -2.680 -15.511 1.00 95.19 260 CYS A O 1
ATOM 2030 N N . ARG A 1 261 ? 4.009 -0.659 -15.953 1.00 93.12 261 ARG A N 1
ATOM 2031 C CA . ARG A 1 261 ? 2.773 -0.105 -16.524 1.00 93.12 261 ARG A CA 1
ATOM 2032 C C . ARG A 1 261 ? 2.330 -0.841 -17.788 1.00 93.12 261 ARG A C 1
ATOM 2034 O O . ARG A 1 261 ? 1.135 -0.900 -18.044 1.00 93.12 261 ARG A O 1
ATOM 2041 N N . TYR A 1 262 ? 3.286 -1.358 -18.555 1.00 92.56 262 TYR A N 1
ATOM 2042 C CA . TYR A 1 262 ? 3.047 -2.047 -19.827 1.00 92.56 262 TYR A CA 1
ATOM 2043 C C . TYR A 1 262 ? 3.570 -3.480 -19.824 1.00 92.56 262 TYR A C 1
ATOM 2045 O O . TYR A 1 262 ? 3.696 -4.102 -20.872 1.00 92.56 262 TYR A O 1
ATOM 2053 N N . LEU A 1 263 ? 3.902 -4.018 -18.650 1.00 93.00 263 LEU A N 1
ATOM 2054 C CA . LEU A 1 263 ? 4.469 -5.359 -18.540 1.00 93.00 263 LEU A CA 1
ATOM 2055 C C . LEU A 1 263 ? 3.495 -6.443 -19.033 1.00 93.00 263 LEU A C 1
ATOM 2057 O O . LEU A 1 263 ? 3.919 -7.463 -19.569 1.00 93.00 263 LEU A O 1
ATOM 2061 N N . ASP A 1 264 ? 2.192 -6.203 -18.907 1.00 91.12 264 ASP A N 1
ATOM 2062 C CA . ASP A 1 264 ? 1.124 -7.036 -19.466 1.00 91.12 264 ASP A CA 1
ATOM 2063 C C . ASP A 1 264 ? 1.087 -7.052 -21.003 1.00 91.12 264 ASP A C 1
ATOM 2065 O O . ASP A 1 264 ? 0.518 -7.972 -21.585 1.00 91.12 264 ASP A O 1
ATOM 2069 N N . GLN A 1 265 ? 1.726 -6.085 -21.665 1.00 91.50 265 GLN A N 1
ATOM 2070 C CA . GLN A 1 265 ? 1.873 -6.041 -23.122 1.00 91.50 265 GLN A CA 1
ATOM 2071 C C . GLN A 1 265 ? 3.076 -6.853 -23.617 1.00 91.50 265 GLN A C 1
ATOM 2073 O O . GLN A 1 265 ? 3.177 -7.102 -24.818 1.00 91.50 265 GLN A O 1
ATOM 2078 N N . SER A 1 266 ? 3.969 -7.292 -22.720 1.00 92.44 266 SER A N 1
ATOM 2079 C CA . SER A 1 266 ? 5.182 -8.025 -23.103 1.00 92.44 266 SER A CA 1
ATOM 2080 C C . SER A 1 266 ? 4.918 -9.309 -23.910 1.00 92.44 266 SER A C 1
ATOM 2082 O O . SER A 1 266 ? 5.651 -9.525 -24.872 1.00 92.44 266 SER A O 1
ATOM 2084 N N . PRO A 1 267 ? 3.864 -10.121 -23.666 1.00 90.38 267 PRO A N 1
ATOM 2085 C CA . PRO A 1 267 ? 3.588 -11.273 -24.528 1.00 90.38 267 PRO A CA 1
ATOM 2086 C C . PRO A 1 267 ? 3.290 -10.853 -25.974 1.00 90.38 267 PRO A C 1
ATOM 2088 O O . PRO A 1 267 ? 3.902 -11.356 -26.910 1.00 90.38 267 PRO A O 1
ATOM 2091 N N . GLY A 1 268 ? 2.429 -9.844 -26.159 1.00 88.56 268 GLY A N 1
ATOM 2092 C CA . GLY A 1 268 ? 2.113 -9.307 -27.484 1.00 88.56 268 GLY A CA 1
ATOM 2093 C C . GLY A 1 268 ? 3.316 -8.653 -28.169 1.00 88.56 268 GLY A C 1
ATOM 2094 O O . GLY A 1 268 ? 3.430 -8.732 -29.389 1.00 88.56 268 GLY A O 1
ATOM 2095 N N . PHE A 1 269 ? 4.226 -8.052 -27.392 1.00 91.38 269 PHE A N 1
ATOM 2096 C CA . PHE A 1 269 ? 5.507 -7.535 -27.878 1.00 91.38 269 PHE A CA 1
ATOM 2097 C C . PHE A 1 269 ? 6.351 -8.612 -28.562 1.00 91.38 269 PHE A C 1
ATOM 2099 O O . PHE A 1 269 ? 6.799 -8.416 -29.692 1.00 91.38 269 PHE A O 1
ATOM 2106 N N . PHE A 1 270 ? 6.517 -9.757 -27.903 1.00 92.38 270 PHE A N 1
ATOM 2107 C CA . PHE A 1 270 ? 7.286 -10.870 -28.450 1.00 92.38 270 PHE A CA 1
ATOM 2108 C C . PHE A 1 270 ? 6.560 -11.546 -29.621 1.00 92.38 270 PHE A C 1
ATOM 2110 O O . PHE A 1 270 ? 7.150 -11.726 -30.682 1.00 92.38 270 PHE A O 1
ATOM 2117 N N . GLU A 1 271 ? 5.271 -11.858 -29.467 1.00 90.12 271 GLU A N 1
ATOM 2118 C CA . GLU A 1 271 ? 4.514 -12.645 -30.450 1.00 90.12 271 GLU A CA 1
ATOM 2119 C C . GLU A 1 271 ? 4.201 -11.885 -31.743 1.00 90.12 271 GLU A C 1
ATOM 2121 O O . GLU A 1 271 ? 4.310 -12.441 -32.832 1.00 90.12 271 GLU A O 1
ATOM 2126 N N . ARG A 1 272 ? 3.762 -10.624 -31.642 1.00 88.31 272 ARG A N 1
ATOM 2127 C CA . ARG A 1 272 ? 3.202 -9.895 -32.796 1.00 88.31 272 ARG A CA 1
ATOM 2128 C C . ARG A 1 272 ? 4.209 -8.999 -33.487 1.00 88.31 272 ARG A C 1
ATOM 2130 O O . ARG A 1 272 ? 4.057 -8.722 -34.672 1.00 88.31 272 ARG A O 1
ATOM 2137 N N . TYR A 1 273 ? 5.196 -8.513 -32.743 1.00 86.94 273 TYR A N 1
ATOM 2138 C CA . TYR A 1 273 ? 6.081 -7.451 -33.213 1.00 86.94 273 TYR A CA 1
ATOM 2139 C C . TYR A 1 273 ? 7.539 -7.897 -33.330 1.00 86.94 273 TYR A C 1
ATOM 2141 O O . TYR A 1 273 ? 8.411 -7.061 -33.550 1.00 86.94 273 TYR A O 1
ATOM 2149 N N . GLY A 1 274 ? 7.809 -9.203 -33.195 1.00 90.00 274 GLY A N 1
ATOM 2150 C CA . GLY A 1 274 ? 9.161 -9.753 -33.304 1.00 90.00 274 GLY A CA 1
ATOM 2151 C C . GLY A 1 274 ? 10.103 -9.208 -32.233 1.00 90.00 274 GLY A C 1
ATOM 2152 O O . GLY A 1 274 ? 11.294 -9.028 -32.488 1.00 90.00 274 GLY A O 1
ATOM 2153 N N . GLY A 1 275 ? 9.564 -8.887 -31.053 1.00 93.56 275 GLY A N 1
ATOM 2154 C CA . GLY A 1 275 ? 10.357 -8.439 -29.921 1.00 93.56 275 GLY A CA 1
ATOM 2155 C C . GLY A 1 275 ? 11.444 -9.456 -29.571 1.00 93.56 275 GLY A C 1
ATOM 2156 O O . GLY A 1 275 ? 11.209 -10.661 -29.584 1.00 93.56 275 GLY A O 1
ATOM 2157 N N . ILE A 1 276 ? 12.633 -8.966 -29.237 1.00 95.81 276 ILE A N 1
ATOM 2158 C CA . ILE A 1 276 ? 13.790 -9.783 -28.854 1.00 95.81 276 ILE A CA 1
ATOM 2159 C C . ILE A 1 276 ? 14.012 -9.686 -27.345 1.00 95.81 276 ILE A C 1
ATOM 2161 O O . ILE A 1 276 ? 14.201 -10.694 -26.662 1.00 95.81 276 ILE A O 1
ATOM 2165 N N . GLU A 1 277 ? 13.979 -8.467 -26.801 1.00 96.94 277 GLU A N 1
ATOM 2166 C CA . GLU A 1 277 ? 14.330 -8.229 -25.403 1.00 96.94 277 GLU A CA 1
ATOM 2167 C C . GLU A 1 277 ? 13.518 -7.088 -24.780 1.00 96.94 277 GLU A C 1
ATOM 2169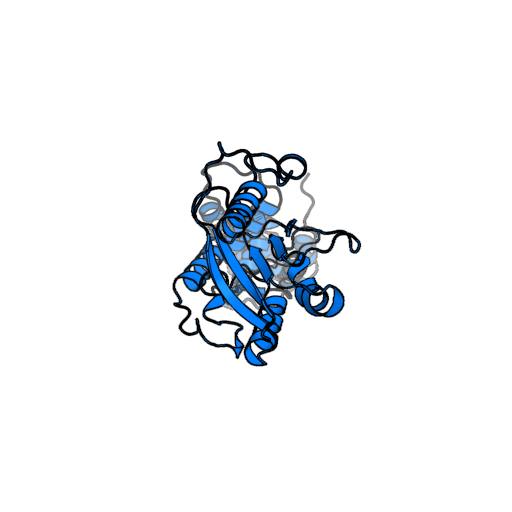 O O . GLU A 1 277 ? 13.377 -6.001 -25.342 1.00 96.94 277 GLU A O 1
ATOM 2174 N N . TRP A 1 278 ? 13.029 -7.327 -23.566 1.00 97.38 278 TRP A N 1
ATOM 2175 C CA . TRP A 1 278 ? 12.298 -6.370 -22.746 1.00 97.38 278 TRP A CA 1
ATOM 2176 C C . TRP A 1 278 ? 13.043 -6.142 -21.430 1.00 97.38 278 TRP A C 1
ATOM 2178 O O . TRP A 1 278 ? 13.282 -7.079 -20.669 1.00 97.38 278 TRP A O 1
ATOM 2188 N N . LEU A 1 279 ? 13.386 -4.892 -21.131 1.00 97.75 279 LEU A N 1
ATOM 2189 C CA . LEU A 1 279 ? 13.922 -4.470 -19.841 1.00 97.75 279 LEU A CA 1
ATOM 2190 C C . LEU A 1 279 ? 12.825 -3.783 -19.034 1.00 97.75 279 LEU A C 1
ATOM 2192 O O . LEU A 1 279 ? 12.422 -2.664 -19.339 1.00 97.75 279 LEU A O 1
ATOM 2196 N N . GLU A 1 280 ? 12.362 -4.436 -17.977 1.00 97.62 280 GLU A N 1
ATOM 2197 C CA . GLU A 1 280 ? 11.400 -3.878 -17.033 1.00 97.62 280 GLU A CA 1
ATOM 2198 C C . GLU A 1 280 ? 12.127 -3.299 -15.815 1.00 97.62 280 GLU A C 1
ATOM 2200 O O . GLU A 1 280 ? 12.936 -3.979 -15.187 1.00 97.62 280 GLU A O 1
ATOM 2205 N N . ILE A 1 281 ? 11.814 -2.058 -15.442 1.00 97.62 281 ILE A N 1
ATOM 2206 C CA . ILE A 1 281 ? 12.330 -1.408 -14.230 1.00 97.62 281 ILE A CA 1
ATOM 2207 C C . ILE A 1 281 ? 11.148 -1.133 -13.292 1.00 97.62 281 ILE A C 1
ATOM 2209 O O . ILE A 1 281 ? 10.518 -0.071 -13.388 1.00 97.62 281 ILE A O 1
ATOM 2213 N N . PRO A 1 282 ? 10.851 -2.051 -12.349 1.00 96.38 282 PRO A N 1
ATOM 2214 C CA . PRO A 1 282 ? 9.634 -1.981 -11.542 1.00 96.38 282 PRO A CA 1
ATOM 2215 C C . PRO A 1 282 ? 9.545 -0.734 -10.659 1.00 96.38 282 PRO A C 1
ATOM 2217 O O . PRO A 1 282 ? 8.464 -0.192 -10.434 1.00 96.38 282 PRO A O 1
ATOM 2220 N N . ARG A 1 283 ? 10.686 -0.249 -10.154 1.00 95.31 283 ARG A N 1
ATOM 2221 C CA . ARG A 1 283 ? 10.745 0.950 -9.314 1.00 95.31 283 ARG A CA 1
ATOM 2222 C C . ARG A 1 283 ? 11.962 1.815 -9.641 1.00 95.31 283 ARG A C 1
ATOM 2224 O O . ARG A 1 283 ? 13.018 1.640 -9.028 1.00 95.31 283 ARG A O 1
ATOM 2231 N N . PRO A 1 284 ? 11.809 2.782 -10.556 1.00 94.38 284 PRO A N 1
ATOM 2232 C CA . PRO A 1 284 ? 12.845 3.758 -10.873 1.00 94.38 284 PRO A CA 1
ATOM 2233 C C . PRO A 1 284 ? 13.315 4.531 -9.633 1.00 94.38 284 PRO A C 1
ATOM 2235 O O . PRO A 1 284 ? 12.522 4.856 -8.744 1.00 94.38 284 PRO A O 1
ATOM 2238 N N . ARG A 1 285 ? 14.616 4.831 -9.568 1.00 91.06 285 ARG A N 1
ATOM 2239 C CA . ARG A 1 285 ? 15.259 5.598 -8.488 1.00 91.06 285 ARG A CA 1
ATOM 2240 C C . ARG A 1 285 ? 16.183 6.645 -9.102 1.00 91.06 285 ARG A C 1
ATOM 2242 O O . ARG A 1 285 ? 16.779 6.395 -10.140 1.00 91.06 285 ARG A O 1
ATOM 2249 N N . ALA A 1 286 ? 16.290 7.808 -8.463 1.00 82.69 286 ALA A N 1
ATOM 2250 C CA . ALA A 1 286 ? 17.115 8.911 -8.962 1.00 82.69 286 ALA A CA 1
ATOM 2251 C C . ALA A 1 286 ? 18.619 8.743 -8.675 1.00 82.69 286 ALA A C 1
ATOM 2253 O O . ALA A 1 286 ? 19.419 9.491 -9.219 1.00 82.69 286 ALA A O 1
ATOM 2254 N N . ALA A 1 287 ? 19.010 7.797 -7.816 1.00 83.31 287 ALA A N 1
ATOM 2255 C CA . ALA A 1 287 ? 20.401 7.602 -7.425 1.00 83.31 287 ALA A CA 1
ATOM 2256 C C . ALA A 1 287 ? 20.740 6.120 -7.234 1.00 83.31 287 ALA A C 1
ATOM 2258 O O . ALA A 1 287 ? 19.920 5.341 -6.734 1.00 83.31 287 ALA A O 1
ATOM 2259 N N . GLY A 1 288 ? 21.982 5.779 -7.582 1.00 89.31 288 GLY A N 1
ATOM 2260 C CA . GLY A 1 288 ? 22.565 4.451 -7.420 1.00 89.31 288 GLY A CA 1
ATOM 2261 C C . GLY A 1 288 ? 22.256 3.479 -8.564 1.00 89.31 288 GLY A C 1
ATOM 2262 O O . GLY A 1 288 ? 21.679 3.865 -9.582 1.00 89.31 288 GLY A O 1
ATOM 2263 N N . PRO A 1 289 ? 22.669 2.210 -8.409 1.00 93.88 289 PRO A N 1
ATOM 2264 C CA . PRO A 1 289 ? 22.378 1.168 -9.380 1.00 93.88 289 PRO A CA 1
ATOM 2265 C C . PRO A 1 289 ? 20.873 0.923 -9.535 1.00 93.88 289 PRO A C 1
ATOM 2267 O O . PRO A 1 289 ? 20.114 0.961 -8.562 1.00 93.88 289 PRO A O 1
ATOM 2270 N N . VAL A 1 290 ? 20.448 0.617 -10.757 1.00 95.50 290 VAL A N 1
ATOM 2271 C CA . VAL A 1 290 ? 19.047 0.358 -11.097 1.00 95.50 290 VAL A CA 1
ATOM 2272 C C . VAL A 1 290 ? 18.844 -1.140 -11.268 1.00 95.50 290 VAL A C 1
ATOM 2274 O O . VAL A 1 290 ? 19.475 -1.766 -12.114 1.00 95.50 290 VAL A O 1
ATOM 2277 N N . THR A 1 291 ? 17.964 -1.735 -10.468 1.00 96.50 291 THR A N 1
ATOM 2278 C CA . THR A 1 291 ? 17.571 -3.134 -10.671 1.00 96.50 291 THR A CA 1
ATOM 2279 C C . THR A 1 291 ? 16.556 -3.216 -11.805 1.00 96.50 291 THR A C 1
ATOM 2281 O O . THR A 1 291 ? 15.540 -2.521 -11.774 1.00 96.50 291 THR A O 1
ATOM 2284 N N . ALA A 1 292 ? 16.836 -4.065 -12.788 1.00 97.88 292 ALA A N 1
ATOM 2285 C CA . ALA A 1 292 ? 15.955 -4.332 -13.912 1.00 97.88 292 ALA A CA 1
ATOM 2286 C C . ALA A 1 292 ? 15.682 -5.835 -14.025 1.00 97.88 292 ALA A C 1
ATOM 2288 O O . ALA A 1 292 ? 16.518 -6.665 -13.664 1.00 97.88 292 ALA A O 1
ATOM 2289 N N . LEU A 1 293 ? 14.514 -6.178 -14.547 1.00 97.94 293 LEU A N 1
ATOM 2290 C CA . LEU A 1 293 ? 14.174 -7.515 -14.996 1.00 97.94 293 LEU A CA 1
ATOM 2291 C C . LEU A 1 293 ? 14.328 -7.552 -16.516 1.00 97.94 293 LEU A C 1
ATOM 2293 O O . LEU A 1 293 ? 13.602 -6.868 -17.234 1.00 97.94 293 LEU A O 1
ATOM 2297 N N . ARG A 1 294 ? 15.270 -8.354 -16.998 1.00 98.00 294 ARG A N 1
ATOM 2298 C CA . ARG A 1 294 ? 15.447 -8.639 -18.417 1.00 98.00 294 ARG A CA 1
ATOM 2299 C C . ARG A 1 294 ? 14.612 -9.849 -18.790 1.00 98.00 294 ARG A C 1
ATOM 2301 O O . ARG A 1 294 ? 14.748 -10.891 -18.158 1.00 98.00 294 ARG A O 1
ATOM 2308 N N . ILE A 1 295 ? 13.776 -9.707 -19.809 1.00 97.88 295 ILE A N 1
ATOM 2309 C CA . ILE A 1 295 ? 12.931 -10.763 -20.362 1.00 97.88 295 ILE A CA 1
ATOM 2310 C C . ILE A 1 295 ? 13.318 -10.935 -21.830 1.00 97.88 295 ILE A C 1
ATOM 2312 O O . ILE A 1 295 ? 13.388 -9.952 -22.565 1.00 97.88 295 ILE A O 1
ATOM 2316 N N . THR A 1 296 ? 13.583 -12.163 -22.258 1.00 97.44 296 THR A N 1
ATOM 2317 C CA . THR A 1 296 ? 13.955 -12.486 -23.645 1.00 97.44 296 THR A CA 1
ATOM 2318 C C . THR A 1 296 ? 13.116 -13.642 -24.155 1.00 97.44 296 THR A C 1
ATOM 2320 O O . THR A 1 296 ? 12.742 -14.518 -23.373 1.00 97.44 296 THR A O 1
ATOM 2323 N N . THR A 1 297 ? 12.873 -13.711 -25.459 1.00 94.19 297 THR A N 1
ATOM 2324 C CA . THR A 1 297 ? 12.408 -14.964 -26.068 1.00 94.19 297 THR A CA 1
ATOM 2325 C C . THR A 1 297 ? 13.495 -16.033 -25.933 1.00 94.19 297 THR A C 1
ATOM 2327 O O . THR A 1 297 ? 14.692 -15.724 -25.904 1.00 94.19 297 THR A O 1
ATOM 2330 N N . ARG A 1 298 ? 13.098 -17.298 -25.775 1.00 86.00 298 ARG A N 1
ATOM 2331 C CA . ARG A 1 298 ? 14.012 -18.428 -25.974 1.00 86.00 298 ARG A CA 1
ATOM 2332 C C . ARG A 1 298 ? 13.757 -18.969 -27.375 1.00 86.00 298 ARG A C 1
ATOM 2334 O O . ARG A 1 298 ? 12.622 -19.324 -27.678 1.00 86.00 298 ARG A O 1
ATOM 2341 N N . ASN A 1 299 ? 14.793 -18.940 -28.210 1.00 63.53 299 ASN A N 1
ATOM 2342 C CA . ASN A 1 299 ? 14.797 -19.635 -29.497 1.00 63.53 299 ASN A CA 1
ATOM 2343 C C . ASN A 1 299 ? 14.933 -21.141 -29.282 1.00 63.53 299 ASN A C 1
ATOM 2345 O O . ASN A 1 299 ? 15.637 -21.522 -28.315 1.00 63.53 299 ASN A O 1
#

Foldseek 3Di:
DDDQDVQLVVLVVDPPQLLSPLLNVDDPLLSLLLLCCPVLVADLLQSLVVVVVVPDDDDPPDPSSVVSVVSNVVSVVSSQVSCVVVVHHPVNDPLVPHPSSVVSCVVQVSVPFDAAPQPRDTHRQPADVVHDGDNHSDPVSVVNVVVVVVPPPPPPCPPLVQLRHPLCVPVSVLAPSVLSNVVSVCVVVLQKDKHKDWFWFDDLPDDDPQCVCVVDPSQDLLVRQVVSVCVVCVVVVHPFEEEDDDDPVRQTLEYEHELCPCSVCVVVSCPPVVHAKYWYQSDGDSDGIGITMIMGGDD